Protein AF-A0A7Y3PU84-F1 (afdb_monomer)

Mean predicted aligned error: 14.32 Å

Foldseek 3Di:
DVVVVVVVVVVVVVVVVCVVDPVVVVVVVVVVVCVCPVVVVVVCVVVPPVVVVVVVVVVVVVVPPDDDPPDPDPDPLVPLLVLLLPPALVLLLVLLVQLLNLLLLLLVLLLLLLVLLVVVVVVCVVPDPPDQDDPVSVVSQQVSVLLVCQSVVPPPPDQPRDDSLSSLVSSLVSLVSNLVSCVVNVHDNPLSVVLNVQSVVCSVVVPSVSSVVCSVVSVVVSVVSLVVSCVSSVHPDSRSVSVSVSVCSSLEQQQHECQVPDLPPQSNQFRKYAPPRYHHHPPDDVVVQQVQWDQPDPVRRITTGHGDPPPPPPPPPDDDD

pLDDT: mean 76.48, std 14.49, range [32.03, 97.44]

Structure (mmCIF, N/CA/C/O backbone):
data_AF-A0A7Y3PU84-F1
#
_entry.id   AF-A0A7Y3PU84-F1
#
loop_
_atom_site.group_PDB
_atom_site.id
_atom_site.type_symbol
_atom_site.label_atom_id
_atom_site.label_alt_id
_atom_site.label_comp_id
_atom_site.label_asym_id
_atom_site.label_entity_id
_atom_site.label_seq_id
_atom_site.pdbx_PDB_ins_code
_atom_site.Cartn_x
_atom_site.Cartn_y
_atom_site.Cartn_z
_atom_site.occupancy
_atom_site.B_iso_or_equiv
_atom_site.auth_seq_id
_atom_site.auth_comp_id
_atom_site.auth_asym_id
_atom_site.auth_atom_id
_atom_site.pdbx_PDB_model_num
ATOM 1 N N . MET A 1 1 ? 58.997 18.889 -45.472 1.00 66.44 1 MET A N 1
ATOM 2 C CA . MET A 1 1 ? 58.074 19.926 -44.960 1.00 66.44 1 MET A CA 1
ATOM 3 C C . MET A 1 1 ? 56.693 19.383 -44.593 1.00 66.44 1 MET A C 1
ATOM 5 O O . MET A 1 1 ? 56.354 19.486 -43.426 1.00 66.44 1 MET A O 1
ATOM 9 N N . ALA A 1 2 ? 55.904 18.783 -45.499 1.00 71.50 2 ALA A N 1
ATOM 10 C CA . ALA A 1 2 ? 54.589 18.226 -45.123 1.00 71.50 2 ALA A CA 1
ATOM 11 C C . ALA A 1 2 ? 54.688 17.044 -44.131 1.00 71.50 2 ALA A C 1
ATOM 13 O O . ALA A 1 2 ? 53.950 17.010 -43.150 1.00 71.50 2 ALA A O 1
ATOM 14 N N . ASP A 1 3 ? 55.657 16.143 -44.326 1.00 77.06 3 ASP A N 1
ATOM 15 C CA . ASP A 1 3 ? 55.861 14.986 -43.438 1.00 77.06 3 ASP A CA 1
ATOM 16 C C . ASP A 1 3 ? 56.352 15.370 -42.036 1.00 77.06 3 ASP A C 1
ATOM 18 O O . ASP A 1 3 ? 55.940 14.775 -41.045 1.00 77.06 3 ASP A O 1
ATOM 22 N N . GLU A 1 4 ? 57.189 16.403 -41.922 1.00 80.62 4 GLU A N 1
ATOM 23 C CA . GLU A 1 4 ? 57.674 16.893 -40.623 1.00 80.62 4 GLU A CA 1
ATOM 24 C C . GLU A 1 4 ? 56.551 17.543 -39.814 1.00 80.62 4 GLU A C 1
ATOM 26 O O . GLU A 1 4 ? 56.484 17.377 -38.597 1.00 80.62 4 GLU A O 1
ATOM 31 N N . TRP A 1 5 ? 55.638 18.244 -40.492 1.00 88.69 5 TRP A N 1
ATOM 32 C CA . TRP A 1 5 ? 54.461 18.814 -39.851 1.00 88.69 5 TRP A CA 1
ATOM 33 C C . TRP A 1 5 ? 53.511 17.711 -39.363 1.00 88.69 5 TRP A C 1
ATOM 35 O O . TRP A 1 5 ? 53.161 17.693 -38.187 1.00 88.69 5 TRP A O 1
ATOM 45 N N . LEU A 1 6 ? 53.190 16.729 -40.213 1.00 81.06 6 LEU A N 1
ATOM 46 C CA . LEU A 1 6 ? 52.340 15.585 -39.854 1.00 81.06 6 LEU A CA 1
ATOM 47 C C . LEU A 1 6 ? 52.909 14.773 -38.687 1.00 81.06 6 LEU A C 1
ATOM 49 O O . LEU A 1 6 ? 52.175 14.395 -37.775 1.00 81.06 6 LEU A O 1
ATOM 53 N N . SER A 1 7 ? 54.221 14.542 -38.683 1.00 85.62 7 SER A N 1
ATOM 54 C CA . SER A 1 7 ? 54.874 13.791 -37.613 1.00 85.62 7 SER A CA 1
ATOM 55 C C . SER A 1 7 ? 54.867 14.549 -36.280 1.00 85.62 7 SER A C 1
ATOM 57 O O . SER A 1 7 ? 54.780 13.924 -35.222 1.00 85.62 7 SER A O 1
ATOM 59 N N . ARG A 1 8 ? 54.915 15.887 -36.315 1.00 87.06 8 ARG A N 1
ATOM 60 C CA . ARG A 1 8 ? 54.834 16.742 -35.124 1.00 87.06 8 ARG A CA 1
ATOM 61 C C . ARG A 1 8 ? 53.415 16.805 -34.556 1.00 87.06 8 ARG A C 1
ATOM 63 O O . ARG A 1 8 ? 53.244 16.560 -33.366 1.00 87.06 8 ARG A O 1
ATOM 70 N N . GLU A 1 9 ? 52.408 17.037 -35.397 1.00 84.94 9 GLU A N 1
ATOM 71 C CA . GLU A 1 9 ? 50.996 17.061 -34.976 1.00 84.94 9 GLU A CA 1
ATOM 72 C C . GLU A 1 9 ? 50.548 15.694 -34.429 1.00 84.94 9 GLU A C 1
ATOM 74 O O . GLU A 1 9 ? 49.845 15.610 -33.423 1.00 84.94 9 GLU A O 1
ATOM 79 N N . HIS A 1 10 ? 51.022 14.595 -35.029 1.00 84.19 10 HIS A N 1
ATOM 80 C CA . HIS A 1 10 ? 50.770 13.247 -34.516 1.00 84.19 10 HIS A CA 1
ATOM 81 C C . HIS A 1 10 ? 51.430 13.014 -33.144 1.00 84.19 10 HIS A C 1
ATOM 83 O O . HIS A 1 10 ? 50.860 12.337 -32.286 1.00 84.19 10 HIS A O 1
ATOM 89 N N . GLY A 1 11 ? 52.615 13.587 -32.914 1.00 87.06 11 GLY A N 1
ATOM 90 C CA . GLY A 1 11 ? 53.296 13.548 -31.619 1.00 87.06 11 GLY A CA 1
ATOM 91 C C . GLY A 1 11 ? 52.534 14.308 -30.531 1.00 87.06 11 GLY A C 1
ATOM 92 O O . GLY A 1 11 ? 52.309 13.766 -29.449 1.00 87.06 11 GLY A O 1
ATOM 93 N N . GLU A 1 12 ? 52.082 15.527 -30.833 1.00 83.56 12 GLU A N 1
ATOM 94 C CA . GLU A 1 12 ? 51.297 16.353 -29.906 1.00 83.56 12 GLU A CA 1
ATOM 95 C C . GLU A 1 12 ? 49.934 15.724 -29.592 1.00 83.56 12 GLU A C 1
ATOM 97 O O . GLU A 1 12 ? 49.535 15.671 -28.428 1.00 83.56 12 GLU A O 1
ATOM 102 N N . PHE A 1 13 ? 49.266 15.142 -30.594 1.00 82.88 13 PHE A N 1
ATOM 103 C CA . PHE A 1 13 ? 48.023 14.399 -30.393 1.00 82.88 13 PHE A CA 1
ATOM 104 C C . PHE A 1 13 ? 48.217 13.193 -29.466 1.00 82.88 13 PHE A C 1
ATOM 106 O O . PHE A 1 13 ? 47.436 13.007 -28.536 1.00 82.88 13 PHE A O 1
ATOM 113 N N . ARG A 1 14 ? 49.276 12.393 -29.659 1.00 82.56 14 ARG A N 1
ATOM 114 C CA . ARG A 1 14 ? 49.561 11.233 -28.795 1.00 82.56 14 ARG A CA 1
ATOM 115 C C . ARG A 1 14 ? 49.910 11.637 -27.366 1.00 82.56 14 ARG A C 1
ATOM 117 O O . ARG A 1 14 ? 49.472 10.966 -26.435 1.00 82.56 14 ARG A O 1
ATOM 124 N N . LEU A 1 15 ? 50.658 12.724 -27.187 1.00 76.62 15 LEU A N 1
ATOM 125 C CA . LEU A 1 15 ? 50.964 13.284 -25.867 1.00 76.62 15 LEU A CA 1
ATOM 126 C C . LEU A 1 15 ? 49.711 13.831 -25.173 1.00 76.62 15 LEU A C 1
ATOM 128 O O . LEU A 1 15 ? 49.546 13.633 -23.971 1.00 76.62 15 LEU A O 1
ATOM 132 N N . GLY A 1 16 ? 48.806 14.463 -25.924 1.00 75.88 16 GLY A N 1
ATOM 133 C CA . GLY A 1 16 ? 47.496 14.876 -25.427 1.00 75.88 16 GLY A CA 1
ATOM 134 C C . GLY A 1 16 ? 46.647 13.677 -25.006 1.00 75.88 16 GLY A C 1
ATOM 135 O O . GLY A 1 16 ? 46.136 13.649 -23.890 1.00 75.88 16 GLY A O 1
ATOM 136 N N . LEU A 1 17 ? 46.563 12.647 -25.854 1.00 73.62 17 LEU A N 1
ATOM 137 C CA . LEU A 1 17 ? 45.779 11.442 -25.580 1.00 73.62 17 LEU A CA 1
ATOM 138 C C . LEU A 1 17 ? 46.281 10.701 -24.334 1.00 73.62 17 LEU A C 1
ATOM 140 O O . LEU A 1 17 ? 45.475 10.308 -23.500 1.00 73.62 17 LEU A O 1
ATOM 144 N N . ALA A 1 18 ? 47.601 10.572 -24.169 1.00 70.81 18 ALA A N 1
ATOM 145 C CA . ALA A 1 18 ? 48.217 9.928 -23.007 1.00 70.81 18 ALA A CA 1
ATOM 146 C C . ALA A 1 18 ? 48.014 10.704 -21.692 1.00 70.81 18 ALA A C 1
ATOM 148 O O . ALA A 1 18 ? 48.171 10.142 -20.615 1.00 70.81 18 ALA A O 1
ATOM 149 N N . ARG A 1 19 ? 47.673 11.997 -21.766 1.00 68.19 19 ARG A N 1
ATOM 150 C CA . ARG A 1 19 ? 47.371 12.823 -20.590 1.00 68.19 19 ARG A CA 1
ATOM 151 C C . ARG A 1 19 ? 45.909 12.709 -20.143 1.00 68.19 19 ARG A C 1
ATOM 153 O O . ARG A 1 19 ? 45.613 13.012 -18.992 1.00 68.19 19 ARG A O 1
ATOM 160 N N . PHE A 1 20 ? 45.010 12.309 -21.044 1.00 63.78 20 PHE A N 1
ATOM 161 C CA . PHE A 1 20 ? 43.575 12.150 -20.768 1.00 63.78 20 PHE A CA 1
ATOM 162 C C . PHE A 1 20 ? 43.152 10.694 -20.582 1.00 63.78 20 PHE A C 1
ATOM 164 O O . PHE A 1 20 ? 42.206 10.421 -19.849 1.00 63.78 20 PHE A O 1
ATOM 171 N N . LEU A 1 21 ? 43.844 9.764 -21.233 1.00 64.12 21 LEU A N 1
ATOM 172 C CA . LEU A 1 21 ? 43.694 8.339 -21.006 1.00 64.12 21 LEU A CA 1
ATOM 173 C C . LEU A 1 21 ? 44.779 7.940 -20.017 1.00 64.12 21 LEU A C 1
ATOM 175 O O . LEU A 1 21 ? 45.929 7.779 -20.409 1.00 64.12 21 LEU A O 1
ATOM 179 N N . ASP A 1 22 ? 44.407 7.823 -18.746 1.00 77.25 22 ASP A N 1
ATOM 180 C CA . ASP A 1 22 ? 45.199 7.109 -17.751 1.00 77.25 22 ASP A CA 1
ATOM 181 C C . ASP A 1 22 ? 44.808 5.623 -17.854 1.00 77.25 22 ASP A C 1
ATOM 183 O O . ASP A 1 22 ? 43.788 5.208 -17.289 1.00 77.25 22 ASP A O 1
ATOM 187 N N . PRO A 1 23 ? 45.533 4.817 -18.654 1.00 64.44 23 PRO A N 1
ATOM 188 C CA . PRO A 1 23 ? 45.191 3.416 -18.850 1.00 64.44 23 PRO A CA 1
ATOM 189 C C . PRO A 1 23 ? 45.319 2.623 -17.550 1.00 64.44 23 PRO A C 1
ATOM 191 O O . PRO A 1 23 ? 44.652 1.601 -17.423 1.00 64.44 23 PRO A O 1
ATOM 194 N N . ASP A 1 24 ? 46.119 3.088 -16.588 1.00 70.94 24 ASP A N 1
ATOM 195 C CA . ASP A 1 24 ? 46.290 2.432 -15.297 1.00 70.94 24 ASP A CA 1
ATOM 196 C C . ASP A 1 24 ? 45.103 2.730 -14.375 1.00 70.94 24 ASP A C 1
ATOM 198 O O . ASP A 1 24 ? 44.613 1.816 -13.711 1.00 70.94 24 ASP A O 1
ATOM 202 N N . ALA A 1 25 ? 44.560 3.953 -14.399 1.00 70.56 25 ALA A N 1
ATOM 203 C CA . ALA A 1 25 ? 43.287 4.266 -13.745 1.00 70.56 25 ALA A CA 1
ATOM 204 C C . ALA A 1 25 ? 42.117 3.497 -14.380 1.00 70.56 25 ALA A C 1
ATOM 206 O O . ALA A 1 25 ? 41.312 2.910 -13.658 1.00 70.56 25 ALA A O 1
ATOM 207 N N . GLY A 1 26 ? 42.064 3.416 -15.714 1.00 65.06 26 GLY A N 1
ATOM 208 C CA . GLY A 1 26 ? 41.047 2.634 -16.424 1.00 65.06 26 GLY A CA 1
ATOM 209 C C . GLY A 1 26 ? 41.155 1.129 -16.153 1.00 65.06 26 GLY A C 1
ATOM 210 O O . GLY A 1 26 ? 40.154 0.468 -15.893 1.00 65.06 26 GLY A O 1
ATOM 211 N N . LEU A 1 27 ? 42.368 0.567 -16.136 1.00 62.34 27 LEU A N 1
ATOM 212 C CA . LEU A 1 27 ? 42.598 -0.840 -15.785 1.00 62.34 27 LEU A CA 1
ATOM 213 C C . LEU A 1 27 ? 42.360 -1.118 -14.297 1.00 62.34 27 LEU A C 1
ATOM 215 O O . LEU A 1 27 ? 41.951 -2.224 -13.952 1.00 62.34 27 LEU A O 1
ATOM 219 N N . SER A 1 28 ? 42.599 -0.142 -13.422 1.00 65.88 28 SER A N 1
ATOM 220 C CA . SER A 1 28 ? 42.251 -0.192 -12.000 1.00 65.88 28 SER A CA 1
ATOM 221 C C . SER A 1 28 ? 40.734 -0.233 -11.803 1.00 65.88 28 SER A C 1
ATOM 223 O O . SER A 1 28 ? 40.242 -1.089 -11.074 1.00 65.88 28 SER A O 1
ATOM 225 N N . GLU A 1 29 ? 39.983 0.609 -12.513 1.00 63.41 29 GLU A N 1
ATOM 226 C CA . GLU A 1 29 ? 38.516 0.630 -12.488 1.00 63.41 29 GLU A CA 1
ATOM 227 C C . GLU A 1 29 ? 37.921 -0.667 -13.057 1.00 63.41 29 GLU A C 1
ATOM 229 O O . GLU A 1 29 ? 37.051 -1.281 -12.437 1.00 63.41 29 GLU A O 1
ATOM 234 N N . VAL A 1 30 ? 38.473 -1.167 -14.169 1.00 58.41 30 VAL A N 1
ATOM 235 C CA . VAL A 1 30 ? 38.089 -2.464 -14.745 1.00 58.41 30 VAL A CA 1
ATOM 236 C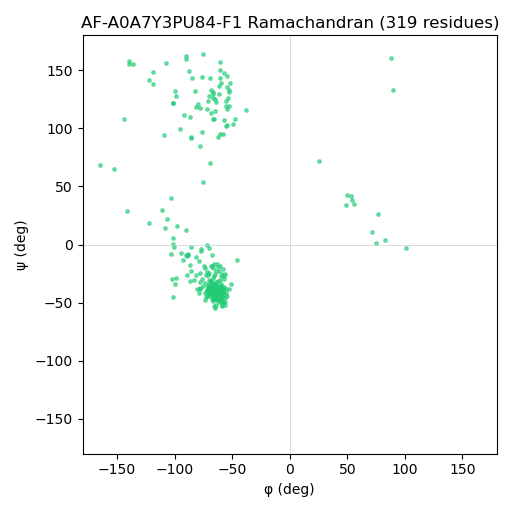 C . VAL A 1 30 ? 38.453 -3.620 -13.812 1.00 58.41 30 VAL A C 1
ATOM 238 O O . VAL A 1 30 ? 37.674 -4.558 -13.700 1.00 58.41 30 VAL A O 1
ATOM 241 N N . ARG A 1 31 ? 39.585 -3.579 -13.094 1.00 61.53 31 ARG A N 1
ATOM 242 C CA . ARG A 1 31 ? 39.933 -4.596 -12.081 1.00 61.53 31 ARG A CA 1
ATOM 243 C C . ARG A 1 31 ? 39.053 -4.509 -10.835 1.00 61.53 31 ARG A C 1
ATOM 245 O O . ARG A 1 31 ? 38.705 -5.550 -10.288 1.00 61.53 31 ARG A O 1
ATOM 252 N N . ALA A 1 32 ? 38.660 -3.308 -10.417 1.00 63.41 32 ALA A N 1
ATOM 253 C CA . ALA A 1 32 ? 37.712 -3.102 -9.326 1.00 63.41 32 ALA A CA 1
ATOM 254 C C . ALA A 1 32 ? 36.315 -3.636 -9.689 1.00 63.41 32 ALA A C 1
ATOM 256 O O . ALA A 1 32 ? 35.659 -4.242 -8.847 1.00 63.41 32 ALA A O 1
ATOM 257 N N . GLN A 1 33 ? 35.893 -3.505 -10.952 1.00 55.94 33 GLN A N 1
ATOM 258 C CA . GLN A 1 33 ? 34.672 -4.137 -11.467 1.00 55.94 33 GLN A CA 1
ATOM 259 C C . GLN A 1 33 ? 34.832 -5.649 -11.712 1.00 55.94 33 GLN A C 1
ATOM 261 O O . GLN A 1 33 ? 33.900 -6.410 -11.465 1.00 55.94 33 GLN A O 1
ATOM 266 N N . ALA A 1 34 ? 36.006 -6.114 -12.148 1.00 51.38 34 ALA A N 1
ATOM 267 C CA . ALA A 1 34 ? 36.283 -7.531 -12.403 1.00 51.38 34 ALA A CA 1
ATOM 268 C C . ALA A 1 34 ? 36.459 -8.363 -11.120 1.00 51.38 34 ALA A C 1
ATOM 270 O O . ALA A 1 34 ? 36.270 -9.577 -11.169 1.00 51.38 34 ALA A O 1
ATOM 271 N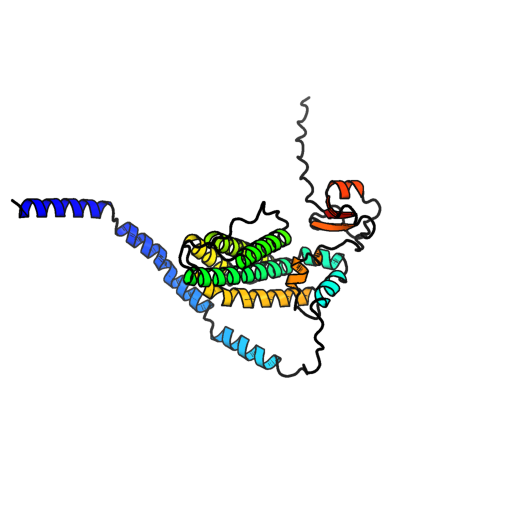 N . GLY A 1 35 ? 36.730 -7.734 -9.968 1.00 53.62 35 GLY A N 1
ATOM 272 C CA . GLY A 1 35 ? 36.600 -8.370 -8.649 1.00 53.62 35 GLY A CA 1
ATOM 273 C C . GLY A 1 35 ? 35.185 -8.899 -8.377 1.00 53.62 35 GLY A C 1
ATOM 274 O O . GLY A 1 35 ? 35.020 -9.841 -7.614 1.00 53.62 35 GLY A O 1
ATOM 275 N N . GLY A 1 36 ? 34.182 -8.373 -9.088 1.00 57.00 36 GLY A N 1
ATOM 276 C CA . GLY A 1 36 ? 32.818 -8.881 -9.072 1.00 57.00 36 GLY A CA 1
ATOM 277 C C . GLY A 1 36 ? 32.600 -10.153 -9.893 1.00 57.00 36 GLY A C 1
ATOM 278 O O . GLY A 1 36 ? 31.507 -10.692 -9.835 1.00 57.00 36 GLY A O 1
ATOM 279 N N . HIS A 1 37 ? 33.570 -10.675 -10.658 1.00 58.66 37 HIS A N 1
ATOM 280 C CA . HIS A 1 37 ? 33.328 -11.902 -11.431 1.00 58.66 37 HIS A CA 1
ATOM 281 C C . HIS A 1 37 ? 33.167 -13.128 -10.526 1.00 58.66 37 HIS A C 1
ATOM 283 O O . HIS A 1 37 ? 32.265 -13.925 -10.757 1.00 58.66 37 HIS A O 1
ATOM 289 N N . GLU A 1 38 ? 33.971 -13.265 -9.468 1.00 58.53 38 GLU A N 1
ATOM 290 C CA . GLU A 1 38 ? 33.788 -14.354 -8.499 1.00 58.53 38 GLU A CA 1
ATOM 291 C C . GLU A 1 38 ? 32.500 -14.195 -7.691 1.00 58.53 38 GLU A C 1
ATOM 293 O O . GLU A 1 38 ? 31.839 -15.190 -7.415 1.00 58.53 38 GLU A O 1
ATOM 298 N N . ASP A 1 39 ? 32.102 -12.965 -7.361 1.00 58.41 39 ASP A N 1
ATOM 299 C CA . ASP A 1 39 ? 30.849 -12.701 -6.651 1.00 58.41 39 ASP A CA 1
ATOM 300 C C . ASP A 1 39 ? 29.622 -12.884 -7.560 1.00 58.41 39 ASP A C 1
ATOM 302 O O . ASP A 1 39 ? 28.601 -13.394 -7.110 1.00 58.41 39 ASP A O 1
ATOM 306 N N . VAL A 1 40 ? 29.734 -12.582 -8.858 1.00 53.47 40 VAL A N 1
ATOM 307 C CA . VAL A 1 40 ? 28.719 -12.884 -9.880 1.00 53.47 40 VAL A CA 1
ATOM 308 C C . VAL A 1 40 ? 28.651 -14.384 -10.153 1.00 53.47 40 VAL A C 1
ATOM 310 O O . VAL A 1 40 ? 27.555 -14.907 -10.289 1.00 53.47 40 VAL A O 1
ATOM 313 N N . VAL A 1 41 ? 29.775 -15.106 -10.195 1.00 65.62 41 VAL A N 1
ATOM 314 C CA . VAL A 1 41 ? 29.795 -16.574 -10.343 1.00 65.62 41 VAL A CA 1
ATOM 315 C C . VAL A 1 41 ? 29.254 -17.258 -9.085 1.00 65.62 41 VAL A C 1
ATOM 317 O O . VAL A 1 41 ? 28.512 -18.229 -9.195 1.00 65.62 41 VAL A O 1
ATOM 320 N N . ARG A 1 42 ? 29.550 -16.734 -7.890 1.00 58.19 42 ARG A N 1
ATOM 321 C CA . ARG A 1 42 ? 28.994 -17.222 -6.620 1.00 58.19 42 ARG A CA 1
ATOM 322 C C . ARG A 1 42 ? 27.500 -16.912 -6.505 1.00 58.19 42 ARG A C 1
ATOM 324 O O . ARG A 1 42 ? 26.739 -17.788 -6.117 1.00 58.19 42 ARG A O 1
ATOM 331 N N . GLY A 1 43 ? 27.080 -15.711 -6.899 1.00 55.25 43 GLY A N 1
ATOM 332 C CA . GLY A 1 43 ? 25.674 -15.317 -6.988 1.00 55.25 43 GLY A CA 1
ATOM 333 C C . GLY A 1 43 ? 24.911 -16.137 -8.027 1.00 55.25 43 GLY A C 1
ATOM 334 O O . GLY A 1 43 ? 23.827 -16.622 -7.739 1.00 55.25 43 GLY A O 1
ATOM 335 N N . LEU A 1 44 ? 25.506 -16.403 -9.193 1.00 54.38 44 LEU A N 1
ATOM 336 C CA . LEU A 1 44 ? 24.945 -17.314 -10.194 1.00 54.38 44 LEU A CA 1
ATOM 337 C C . LEU A 1 44 ? 24.879 -18.750 -9.682 1.00 54.38 44 LEU A C 1
ATOM 339 O O . LEU A 1 44 ? 23.916 -19.427 -9.993 1.00 54.38 44 LEU A O 1
ATOM 343 N N . GLY A 1 45 ? 25.843 -19.213 -8.885 1.00 54.34 45 GLY A N 1
ATOM 344 C CA . GLY A 1 45 ? 25.778 -20.525 -8.235 1.00 54.34 45 GLY A CA 1
ATOM 345 C C . GLY A 1 45 ? 24.665 -20.639 -7.187 1.00 54.34 45 GLY A C 1
ATOM 346 O O . GLY A 1 45 ? 24.139 -21.727 -6.995 1.00 54.34 45 GLY A O 1
ATOM 347 N N . LEU A 1 46 ? 24.282 -19.527 -6.548 1.00 52.22 46 LEU A N 1
ATOM 348 C CA . LEU A 1 46 ? 23.138 -19.455 -5.628 1.00 52.22 46 LEU A CA 1
ATOM 349 C C . LEU A 1 46 ? 21.797 -19.332 -6.373 1.00 52.22 46 LEU A C 1
ATOM 351 O O . LEU A 1 46 ? 20.818 -19.952 -5.976 1.00 52.22 46 LEU A O 1
ATOM 355 N N . VAL A 1 47 ? 21.755 -18.568 -7.470 1.00 50.56 47 VAL A N 1
ATOM 356 C CA . VAL A 1 47 ? 20.558 -18.370 -8.316 1.00 50.56 47 VAL A CA 1
ATOM 357 C C . VAL A 1 47 ? 20.282 -19.585 -9.212 1.00 50.56 47 VAL A C 1
ATOM 359 O O . VAL A 1 47 ? 19.136 -19.878 -9.538 1.00 50.56 47 VAL A O 1
ATOM 362 N N . LEU A 1 48 ? 21.330 -20.311 -9.601 1.00 49.09 48 LEU A N 1
ATOM 363 C CA . LEU A 1 48 ? 21.278 -21.563 -10.352 1.00 49.09 48 LEU A CA 1
ATOM 364 C C . LEU A 1 48 ? 21.527 -22.758 -9.428 1.00 49.09 48 LEU A C 1
ATOM 366 O O . LEU A 1 48 ? 22.177 -23.723 -9.838 1.00 49.09 48 LEU A O 1
ATOM 370 N N . ASP A 1 49 ? 20.982 -22.739 -8.209 1.00 66.81 49 ASP A N 1
ATOM 371 C CA . ASP A 1 49 ? 20.701 -23.987 -7.495 1.00 66.81 49 ASP A CA 1
ATOM 372 C C . ASP A 1 49 ? 19.556 -24.710 -8.221 1.00 66.81 49 ASP A C 1
ATOM 374 O O . ASP A 1 49 ? 18.404 -24.763 -7.789 1.00 66.81 49 ASP A O 1
ATOM 378 N N . VAL A 1 50 ? 19.879 -25.205 -9.417 1.00 56.50 50 VAL A N 1
ATOM 379 C CA . VAL A 1 50 ? 18.962 -25.932 -10.286 1.00 56.50 50 VAL A CA 1
ATOM 380 C C . VAL A 1 50 ? 18.490 -27.187 -9.562 1.00 56.50 50 VAL A C 1
ATOM 382 O O . VAL A 1 50 ? 17.351 -27.578 -9.753 1.00 56.50 50 VAL A O 1
ATOM 385 N N . GLU A 1 51 ? 19.302 -27.786 -8.688 1.00 55.78 51 GLU A N 1
ATOM 386 C CA . GLU A 1 51 ? 18.912 -28.968 -7.916 1.00 55.78 51 GLU A CA 1
ATOM 387 C C . GLU A 1 51 ? 17.884 -28.625 -6.825 1.00 55.78 51 GLU A C 1
ATOM 389 O O . GLU A 1 51 ? 16.864 -29.309 -6.728 1.00 55.78 51 GLU A O 1
ATOM 394 N N . GLY A 1 52 ? 18.074 -27.536 -6.072 1.00 68.69 52 GLY A N 1
ATOM 395 C CA . GLY A 1 52 ? 17.109 -27.045 -5.081 1.00 68.69 52 GLY A CA 1
ATOM 396 C C . GLY A 1 52 ? 15.813 -26.521 -5.707 1.00 68.69 52 GLY A C 1
ATOM 397 O O . GLY A 1 52 ? 14.714 -26.841 -5.243 1.00 68.69 52 GLY A O 1
ATOM 398 N N . GLY A 1 53 ? 15.922 -25.779 -6.813 1.00 59.12 53 GLY A N 1
ATOM 399 C CA . GLY A 1 53 ? 14.779 -25.301 -7.589 1.00 59.12 53 GLY A CA 1
ATOM 400 C C . GLY A 1 53 ? 13.961 -26.449 -8.183 1.00 59.12 53 GLY A C 1
ATOM 401 O O . GLY A 1 53 ? 12.741 -26.480 -8.013 1.00 59.12 53 GLY A O 1
ATOM 402 N N . LEU A 1 54 ? 14.618 -27.436 -8.803 1.00 55.19 54 LEU A N 1
ATOM 403 C CA . LEU A 1 54 ? 13.954 -28.609 -9.378 1.00 55.19 54 LEU A CA 1
ATOM 404 C C . LEU A 1 54 ? 13.344 -29.508 -8.292 1.00 55.19 54 LEU A C 1
ATOM 406 O O . LEU A 1 54 ? 12.232 -29.992 -8.476 1.00 55.19 54 LEU A O 1
ATOM 410 N N . ALA A 1 55 ? 14.003 -29.676 -7.139 1.00 66.44 55 ALA A N 1
ATOM 411 C CA . ALA A 1 55 ? 13.436 -30.398 -5.998 1.00 66.44 55 ALA A CA 1
ATOM 412 C C . ALA A 1 55 ? 12.166 -29.718 -5.453 1.00 66.44 55 ALA A C 1
ATOM 414 O O . ALA A 1 55 ? 11.211 -30.405 -5.097 1.00 66.44 55 ALA A O 1
ATOM 415 N N . SER A 1 56 ? 12.117 -28.379 -5.434 1.00 62.19 56 SER A N 1
ATOM 416 C CA . SER A 1 56 ? 10.916 -27.641 -5.009 1.00 62.19 56 SER A CA 1
ATOM 417 C C . SER A 1 56 ? 9.740 -27.798 -5.979 1.00 62.19 56 SER A C 1
ATOM 419 O O . SER A 1 56 ? 8.600 -27.916 -5.537 1.00 62.19 56 SER A O 1
ATOM 421 N N . ILE A 1 57 ? 10.015 -27.849 -7.287 1.00 56.56 57 ILE A N 1
ATOM 422 C CA . ILE A 1 57 ? 8.993 -28.015 -8.328 1.00 56.56 57 ILE A CA 1
ATOM 423 C C . ILE A 1 57 ? 8.458 -29.451 -8.310 1.00 56.56 57 ILE A C 1
ATOM 425 O O . ILE A 1 57 ? 7.248 -29.649 -8.305 1.00 56.56 57 ILE A O 1
ATOM 429 N N . LEU A 1 58 ? 9.346 -30.444 -8.211 1.00 60.44 58 LEU A N 1
ATOM 430 C CA . LEU A 1 58 ? 8.966 -31.858 -8.163 1.00 60.44 58 LEU A CA 1
ATOM 431 C C . LEU A 1 58 ? 8.176 -32.213 -6.891 1.00 60.44 58 LEU A C 1
ATOM 433 O O . LEU A 1 58 ? 7.263 -33.027 -6.956 1.00 60.44 58 LEU A O 1
ATOM 437 N N . HIS A 1 59 ? 8.461 -31.581 -5.746 1.00 56.91 59 HIS A N 1
ATOM 438 C CA . HIS A 1 59 ? 7.657 -31.772 -4.531 1.00 56.91 59 HIS A CA 1
ATOM 439 C C . HIS A 1 59 ? 6.331 -31.000 -4.525 1.00 56.91 59 HIS A C 1
ATOM 441 O O . HIS A 1 59 ? 5.400 -31.417 -3.840 1.00 56.91 59 HIS A O 1
ATOM 447 N N . ALA A 1 60 ? 6.211 -29.908 -5.283 1.00 53.94 60 ALA A N 1
ATOM 448 C CA . ALA A 1 60 ? 4.948 -29.183 -5.409 1.00 53.94 60 ALA A CA 1
ATOM 449 C C . ALA A 1 60 ? 3.902 -29.956 -6.235 1.00 53.94 60 ALA A C 1
ATOM 451 O O . ALA A 1 60 ? 2.706 -29.772 -6.016 1.00 53.94 60 ALA A O 1
ATOM 452 N N . GLU A 1 61 ? 4.333 -30.830 -7.149 1.00 52.44 61 GLU A N 1
ATOM 453 C CA . GLU A 1 61 ? 3.431 -31.666 -7.952 1.00 52.44 61 GLU A CA 1
ATOM 454 C C . GLU A 1 61 ? 2.890 -32.877 -7.169 1.00 52.44 61 GLU A C 1
ATOM 456 O O . GLU A 1 61 ? 1.728 -33.238 -7.348 1.00 52.44 61 GLU A O 1
ATOM 461 N N . ASP A 1 62 ? 3.661 -33.436 -6.228 1.00 51.06 62 ASP A N 1
ATOM 462 C CA . ASP A 1 62 ? 3.223 -34.574 -5.396 1.00 51.06 62 ASP A CA 1
ATOM 463 C C . ASP A 1 62 ? 2.160 -34.197 -4.339 1.00 51.06 62 ASP A C 1
ATOM 465 O O . ASP A 1 62 ? 1.380 -35.052 -3.916 1.00 51.06 62 ASP A O 1
ATOM 469 N N . GLU A 1 63 ? 2.070 -32.928 -3.920 1.00 52.47 63 GLU A N 1
ATOM 470 C CA . GLU A 1 63 ? 1.009 -32.466 -3.003 1.00 52.47 63 GLU A CA 1
ATOM 471 C C . GLU A 1 63 ? -0.257 -31.958 -3.722 1.00 52.47 63 GLU A C 1
ATOM 473 O O . GLU A 1 63 ? -1.284 -31.734 -3.077 1.00 52.47 63 GLU A O 1
ATOM 478 N N . ALA A 1 64 ? -0.225 -31.796 -5.048 1.00 52.06 64 ALA A N 1
ATOM 479 C CA . ALA A 1 64 ? -1.326 -31.194 -5.802 1.00 52.06 64 ALA A CA 1
ATOM 480 C C . ALA A 1 64 ? -2.407 -32.190 -6.276 1.00 52.06 64 ALA A C 1
ATOM 482 O O . ALA A 1 64 ? -3.463 -31.742 -6.725 1.00 52.06 64 ALA A O 1
ATOM 483 N N . ASP A 1 65 ? -2.202 -33.510 -6.153 1.00 50.91 65 ASP A N 1
ATOM 484 C CA . ASP A 1 65 ? -3.044 -34.510 -6.844 1.00 50.91 65 ASP A CA 1
ATOM 485 C C . ASP A 1 65 ? -3.972 -35.364 -5.952 1.00 50.91 65 ASP A C 1
ATOM 487 O O . ASP A 1 65 ? -4.308 -36.500 -6.278 1.00 50.91 65 ASP A O 1
ATOM 491 N N . SER A 1 66 ? -4.448 -34.862 -4.805 1.00 51.44 66 SER A N 1
ATOM 492 C CA . SER A 1 66 ? -5.492 -35.596 -4.057 1.00 51.44 66 SER A CA 1
ATOM 493 C C . SER A 1 66 ? -6.406 -34.719 -3.204 1.00 51.44 66 SER A C 1
ATOM 495 O O . SER A 1 66 ? -6.465 -34.826 -1.981 1.00 51.44 66 SER A O 1
ATOM 497 N N . GLY A 1 67 ? -7.191 -33.862 -3.854 1.00 48.12 67 GLY A N 1
ATOM 498 C CA . GLY A 1 67 ? -8.220 -33.104 -3.147 1.00 48.12 67 GLY A CA 1
ATOM 499 C C . GLY A 1 67 ? -9.256 -32.460 -4.050 1.00 48.12 67 GLY A C 1
ATOM 500 O O . GLY A 1 67 ? -9.271 -31.244 -4.149 1.00 48.12 67 GLY A O 1
ATOM 501 N N . ASP A 1 68 ? -10.093 -33.281 -4.691 1.00 49.12 68 ASP A N 1
ATOM 502 C CA . ASP A 1 68 ? -11.497 -32.999 -5.045 1.00 49.12 68 ASP A CA 1
ATOM 503 C C . ASP A 1 68 ? -11.857 -31.498 -5.208 1.00 49.12 68 ASP A C 1
ATOM 505 O O . ASP A 1 68 ? -12.509 -30.884 -4.363 1.00 49.12 68 ASP A O 1
ATOM 509 N N . LEU A 1 69 ? -11.373 -30.874 -6.290 1.00 52.50 69 LEU A N 1
ATOM 510 C CA . LEU A 1 69 ? -11.597 -29.451 -6.606 1.00 52.50 69 LEU A CA 1
ATOM 511 C C . LEU A 1 69 ? -12.851 -29.207 -7.463 1.00 52.50 69 LEU A C 1
ATOM 513 O O . LEU A 1 69 ? -13.031 -28.110 -7.989 1.00 52.50 69 LEU A O 1
ATOM 517 N N . ALA A 1 70 ? -13.722 -30.204 -7.624 1.00 46.72 70 ALA A N 1
ATOM 518 C CA . ALA A 1 70 ? -14.821 -30.129 -8.583 1.00 46.72 70 ALA A CA 1
ATOM 519 C C . ALA A 1 70 ? -16.019 -29.260 -8.144 1.00 46.72 70 ALA A C 1
ATOM 521 O O . ALA A 1 70 ? -16.908 -29.058 -8.961 1.00 46.72 70 ALA A O 1
ATOM 522 N N . ASP A 1 71 ? -16.039 -28.704 -6.925 1.00 45.84 71 ASP A N 1
ATOM 523 C CA . ASP A 1 71 ? -17.207 -27.959 -6.409 1.00 45.84 71 ASP A CA 1
ATOM 524 C C . ASP A 1 71 ? -16.855 -26.701 -5.581 1.00 45.84 71 ASP A C 1
ATOM 526 O O . ASP A 1 71 ? -17.608 -26.274 -4.704 1.00 45.84 71 ASP A O 1
ATOM 530 N N . ARG A 1 72 ? -15.710 -26.048 -5.844 1.00 50.84 72 ARG A N 1
ATOM 531 C CA . ARG A 1 72 ? -15.458 -24.697 -5.299 1.00 50.84 72 ARG A CA 1
ATOM 532 C C . ARG A 1 72 ? -16.218 -23.658 -6.116 1.00 50.84 72 ARG A C 1
ATOM 534 O O . ARG A 1 72 ? -15.693 -23.058 -7.050 1.00 50.84 72 ARG A O 1
ATOM 541 N N . GLU A 1 73 ? -17.478 -23.495 -5.734 1.00 50.06 73 GLU A N 1
ATOM 542 C CA . GLU A 1 73 ? -18.357 -22.381 -6.071 1.00 50.06 73 GLU A CA 1
ATOM 543 C C . GLU A 1 73 ? -17.547 -21.069 -6.065 1.00 50.06 73 GLU A C 1
ATOM 545 O O . GLU A 1 73 ? -16.964 -20.692 -5.048 1.00 50.06 73 GLU A O 1
ATOM 550 N N . TRP A 1 74 ? -17.425 -20.421 -7.230 1.00 51.47 74 TRP A N 1
ATOM 551 C CA . TRP A 1 74 ? -16.728 -19.143 -7.394 1.00 51.47 74 TRP A CA 1
ATOM 552 C C . TRP A 1 74 ? -17.368 -18.090 -6.485 1.00 51.47 74 TRP A C 1
ATOM 554 O O . TRP A 1 74 ? -18.357 -17.454 -6.852 1.00 51.47 74 TRP 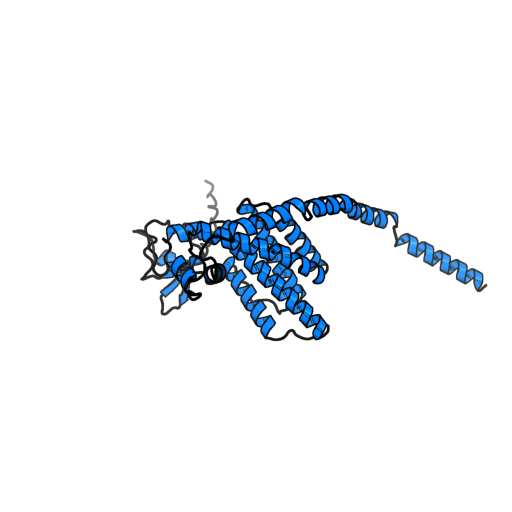A O 1
ATOM 564 N N . MET A 1 75 ? -16.809 -17.903 -5.290 1.00 49.00 75 MET A N 1
ATOM 565 C CA . MET A 1 75 ? -17.193 -16.793 -4.435 1.00 49.00 75 MET A CA 1
ATOM 566 C C . MET A 1 75 ? -16.667 -15.500 -5.066 1.00 49.00 75 MET A C 1
ATOM 568 O O . MET A 1 75 ? -15.491 -15.430 -5.431 1.00 49.00 75 MET A O 1
ATOM 572 N N . PRO A 1 76 ? -17.523 -14.484 -5.256 1.00 56.66 76 PRO A N 1
ATOM 573 C CA . PRO A 1 76 ? -17.089 -13.220 -5.820 1.00 56.66 76 PRO A CA 1
ATOM 574 C C . PRO A 1 76 ? -16.024 -12.578 -4.922 1.00 56.66 76 PRO A C 1
ATOM 576 O O . PRO A 1 76 ? -16.058 -12.713 -3.701 1.00 56.66 76 PRO A O 1
ATOM 579 N N . GLU A 1 77 ? -15.132 -11.807 -5.543 1.00 56.00 77 GLU A N 1
ATOM 580 C CA . GLU A 1 77 ? -14.029 -11.005 -4.971 1.00 56.00 77 GLU A CA 1
ATOM 581 C C . GLU A 1 77 ? -14.415 -10.159 -3.727 1.00 56.00 77 GLU A C 1
ATOM 583 O O . GLU A 1 77 ? -13.561 -9.681 -2.983 1.00 56.00 77 GLU A O 1
ATOM 588 N N . ALA A 1 78 ? -15.717 -10.017 -3.460 1.00 59.47 78 ALA A N 1
ATOM 589 C CA . ALA A 1 78 ? -16.299 -9.396 -2.278 1.00 59.47 78 ALA A CA 1
ATOM 590 C C . ALA A 1 78 ? -16.038 -10.134 -0.941 1.00 59.47 78 ALA A C 1
ATOM 592 O O . ALA A 1 78 ? -16.180 -9.504 0.106 1.00 59.47 78 ALA A O 1
ATOM 593 N N . ASP A 1 79 ? -15.625 -11.406 -0.931 1.00 83.12 79 ASP A N 1
ATOM 594 C CA . ASP A 1 79 ? -15.542 -12.185 0.320 1.00 83.12 79 ASP A CA 1
ATOM 595 C C . ASP A 1 79 ? -14.304 -11.854 1.183 1.00 83.12 79 ASP A C 1
ATOM 597 O O . ASP A 1 79 ? -14.401 -11.722 2.401 1.00 83.12 79 ASP A O 1
ATOM 601 N N . VAL A 1 80 ? -13.126 -11.598 0.594 1.00 89.56 80 VAL A N 1
ATOM 602 C CA . VAL A 1 80 ? -11.911 -11.346 1.405 1.00 89.56 80 VAL A CA 1
ATOM 603 C C . VAL A 1 80 ? -11.960 -10.008 2.135 1.00 89.56 80 VAL A C 1
ATOM 605 O O . VAL A 1 80 ? -11.545 -9.918 3.292 1.00 89.56 80 VAL A O 1
ATOM 608 N N . ALA A 1 81 ? -12.491 -8.960 1.502 1.00 88.88 81 ALA A N 1
ATOM 609 C CA . ALA A 1 81 ? -12.658 -7.674 2.169 1.00 88.88 81 ALA A CA 1
ATOM 610 C C . ALA A 1 81 ? -13.656 -7.781 3.334 1.00 88.88 81 ALA A C 1
ATOM 612 O O . ALA A 1 81 ? -13.415 -7.242 4.414 1.00 88.88 81 ALA A O 1
ATOM 613 N N . GLU A 1 82 ? -14.766 -8.496 3.153 1.00 88.88 82 GLU A N 1
ATOM 614 C CA . GLU A 1 82 ? -15.723 -8.744 4.232 1.00 88.88 82 GLU A CA 1
ATOM 615 C C . GLU A 1 82 ? -15.109 -9.589 5.355 1.00 88.88 82 GLU A C 1
ATOM 617 O O . GLU A 1 82 ? -15.172 -9.189 6.521 1.00 88.88 82 GLU A O 1
ATOM 622 N N . ALA A 1 83 ? -14.408 -10.674 5.014 1.00 90.75 83 ALA A N 1
ATOM 623 C CA . ALA A 1 83 ? -13.692 -11.519 5.963 1.00 90.75 83 ALA A CA 1
ATOM 624 C C . ALA A 1 83 ? -12.660 -10.724 6.777 1.00 90.75 83 ALA A C 1
ATOM 626 O O . ALA A 1 83 ? -12.593 -10.860 7.999 1.00 90.75 83 ALA A O 1
ATOM 627 N N . LEU A 1 84 ? -11.901 -9.832 6.130 1.00 91.00 84 LEU A N 1
ATOM 628 C CA . LEU A 1 84 ? -10.983 -8.924 6.811 1.00 91.00 84 LEU A CA 1
ATOM 629 C C . LEU A 1 84 ? -11.723 -7.988 7.771 1.00 91.00 84 LEU A C 1
ATOM 631 O O . LEU A 1 84 ? -11.280 -7.861 8.908 1.00 91.00 84 LEU A O 1
ATOM 635 N N . ARG A 1 85 ? -12.837 -7.350 7.371 1.00 89.94 85 ARG A N 1
ATOM 636 C CA . ARG A 1 85 ? -13.619 -6.472 8.273 1.00 89.94 85 ARG A CA 1
ATOM 637 C C . ARG A 1 85 ? -14.196 -7.236 9.463 1.00 89.94 85 ARG A C 1
ATOM 639 O O . ARG A 1 85 ? -14.243 -6.683 10.564 1.00 89.94 85 ARG A O 1
ATOM 646 N N . ALA A 1 86 ? -14.590 -8.490 9.246 1.00 91.31 86 ALA A N 1
ATOM 647 C CA . ALA A 1 86 ? -15.121 -9.379 10.272 1.00 91.31 86 ALA A CA 1
ATOM 648 C C . ALA A 1 86 ? -14.067 -9.804 11.311 1.00 91.31 86 ALA A C 1
ATOM 650 O O . ALA A 1 86 ? -14.430 -10.218 12.416 1.00 91.31 86 ALA A O 1
ATOM 651 N N . LEU A 1 87 ? -12.767 -9.663 11.013 1.00 92.06 87 LEU A N 1
ATOM 652 C CA . LEU A 1 87 ? -11.713 -9.924 11.991 1.00 92.06 87 LEU A CA 1
ATOM 653 C C . LEU A 1 87 ? -11.862 -9.011 13.224 1.00 92.06 87 LEU A C 1
ATOM 655 O O . LEU A 1 87 ? -12.073 -7.793 13.091 1.00 92.06 87 LEU A O 1
ATOM 659 N N . PRO A 1 88 ? -11.649 -9.549 14.443 1.00 93.31 88 PRO A N 1
ATOM 660 C CA . PRO A 1 88 ? -11.634 -8.752 15.660 1.00 93.31 88 PRO A CA 1
ATOM 661 C C . PRO A 1 88 ? -10.691 -7.553 15.539 1.00 93.31 88 PRO A C 1
ATOM 663 O O . PRO A 1 88 ? -9.564 -7.677 15.055 1.00 93.31 88 PRO A O 1
ATOM 666 N N . ALA A 1 89 ? -11.108 -6.394 16.056 1.00 91.50 89 ALA A N 1
ATOM 667 C CA . ALA A 1 89 ? -10.347 -5.150 15.929 1.00 91.50 89 ALA A CA 1
ATOM 668 C C . ALA A 1 89 ? -8.888 -5.286 16.406 1.00 91.50 89 ALA A C 1
ATOM 670 O O . ALA A 1 89 ? -7.966 -4.780 15.771 1.00 91.50 89 ALA A O 1
ATOM 671 N N . ARG A 1 90 ? -8.650 -6.046 17.485 1.00 90.94 90 ARG A N 1
ATOM 672 C CA . ARG A 1 90 ? -7.297 -6.351 17.980 1.00 90.94 90 ARG A CA 1
ATOM 673 C C . ARG A 1 90 ? -6.450 -7.129 16.975 1.00 90.94 90 ARG A C 1
ATOM 675 O O . ARG A 1 90 ? -5.272 -6.820 16.829 1.00 90.94 90 ARG A O 1
ATOM 682 N N . GLN A 1 91 ? -7.034 -8.110 16.290 1.00 91.88 91 GLN A N 1
ATOM 683 C CA . GLN A 1 91 ? -6.335 -8.901 15.279 1.00 91.88 91 GLN A CA 1
ATOM 684 C C . GLN A 1 91 ? -6.007 -8.043 14.058 1.00 91.88 91 GLN A C 1
ATOM 686 O O . GLN A 1 91 ? -4.879 -8.084 13.582 1.00 91.88 91 GLN A O 1
ATOM 691 N N . ARG A 1 92 ? -6.933 -7.178 13.624 1.00 92.56 92 ARG A N 1
ATOM 692 C CA . ARG A 1 92 ? -6.660 -6.202 12.560 1.00 92.56 92 ARG A CA 1
ATOM 693 C C . ARG A 1 92 ? -5.550 -5.225 12.934 1.00 92.56 92 ARG A C 1
ATOM 695 O O . ARG A 1 92 ? -4.643 -4.992 12.144 1.00 92.56 92 ARG A O 1
ATOM 702 N N . LEU A 1 93 ? -5.564 -4.694 14.158 1.00 89.94 93 LEU A N 1
ATOM 703 C CA . LEU A 1 93 ? -4.493 -3.824 14.656 1.00 89.94 93 LEU A CA 1
ATOM 704 C C . LEU A 1 93 ? -3.139 -4.538 14.746 1.00 89.94 93 LEU A C 1
ATOM 706 O O . LEU A 1 93 ? -2.118 -3.912 14.470 1.00 89.94 93 LEU A O 1
ATOM 710 N N . ALA A 1 94 ? -3.122 -5.818 15.123 1.00 89.25 94 ALA A N 1
ATOM 711 C CA . ALA A 1 94 ? -1.908 -6.629 15.125 1.00 89.25 94 ALA A CA 1
ATOM 712 C C . ALA A 1 94 ? -1.402 -6.868 13.695 1.00 89.25 94 ALA A C 1
ATOM 714 O O . ALA A 1 94 ? -0.230 -6.624 13.428 1.00 89.25 94 ALA A O 1
ATOM 715 N N . ALA A 1 95 ? -2.290 -7.236 12.768 1.00 88.44 95 ALA A N 1
ATOM 716 C CA . ALA A 1 95 ? -1.969 -7.440 11.357 1.00 88.44 95 ALA A CA 1
ATOM 717 C C . ALA A 1 95 ? -1.387 -6.183 10.697 1.00 88.44 95 ALA A C 1
ATOM 719 O O . ALA A 1 95 ? -0.387 -6.265 9.997 1.00 88.44 95 ALA A O 1
ATOM 720 N N . ARG A 1 96 ? -1.939 -4.998 10.986 1.00 87.25 96 ARG A N 1
ATOM 721 C CA . ARG A 1 96 ? -1.398 -3.711 10.499 1.00 87.25 96 ARG A CA 1
ATOM 722 C C . ARG A 1 96 ? 0.035 -3.437 10.946 1.00 87.25 96 ARG A C 1
ATOM 724 O O . ARG A 1 96 ? 0.729 -2.654 10.308 1.00 87.25 96 ARG A O 1
ATOM 731 N N . LYS A 1 97 ? 0.443 -4.004 12.083 1.00 84.62 97 LYS A N 1
ATOM 732 C CA . LYS A 1 97 ? 1.793 -3.869 12.640 1.00 84.62 97 LYS A CA 1
ATOM 733 C C . LYS A 1 97 ? 2.704 -5.026 12.234 1.00 84.62 97 LYS A C 1
ATOM 735 O O . LYS A 1 97 ? 3.884 -4.973 12.562 1.00 84.62 97 LYS A O 1
ATOM 740 N N . ASP A 1 98 ? 2.175 -6.062 11.585 1.00 84.56 98 ASP A N 1
ATOM 741 C CA . ASP A 1 98 ? 2.946 -7.236 11.193 1.00 84.56 98 ASP A CA 1
ATOM 742 C C . ASP A 1 98 ? 3.778 -6.908 9.940 1.00 84.56 98 ASP A C 1
ATOM 744 O O . ASP A 1 98 ? 3.206 -6.637 8.877 1.00 84.56 98 ASP A O 1
ATOM 748 N N . PRO A 1 99 ? 5.122 -6.953 10.027 1.00 81.50 99 PRO A N 1
ATOM 749 C CA . PRO A 1 99 ? 5.990 -6.706 8.882 1.00 81.50 99 PRO A CA 1
ATOM 750 C C . PRO A 1 99 ? 5.722 -7.638 7.697 1.00 81.50 99 PRO A C 1
ATOM 752 O O . PRO A 1 99 ? 5.949 -7.244 6.560 1.00 81.50 99 PRO A O 1
ATOM 755 N N . ALA A 1 100 ? 5.199 -8.848 7.924 1.00 81.25 100 ALA A N 1
ATOM 756 C CA . ALA A 1 100 ? 4.848 -9.760 6.837 1.00 81.25 100 ALA A CA 1
ATOM 757 C C . ALA A 1 100 ? 3.665 -9.242 6.000 1.00 81.25 100 ALA A C 1
ATOM 759 O O . ALA A 1 100 ? 3.656 -9.408 4.782 1.00 81.25 100 ALA A O 1
ATOM 760 N N . ILE A 1 101 ? 2.692 -8.576 6.633 1.00 84.75 101 ILE A N 1
ATOM 761 C CA . ILE A 1 101 ? 1.566 -7.946 5.931 1.00 84.75 101 ILE A CA 1
ATOM 762 C C . ILE A 1 101 ? 2.054 -6.721 5.151 1.00 84.75 101 ILE A C 1
ATOM 764 O O . ILE A 1 101 ? 1.659 -6.528 4.004 1.00 84.75 101 ILE A O 1
ATOM 768 N N . ALA A 1 102 ? 2.966 -5.934 5.730 1.00 81.81 102 ALA A N 1
ATOM 769 C CA . ALA A 1 102 ? 3.605 -4.825 5.022 1.00 81.81 102 ALA A CA 1
ATOM 770 C C . ALA A 1 102 ? 4.405 -5.315 3.801 1.00 81.81 102 ALA A C 1
ATOM 772 O O . ALA A 1 102 ? 4.200 -4.814 2.698 1.00 81.81 102 ALA A O 1
ATOM 773 N N . ALA A 1 103 ? 5.234 -6.350 3.968 1.00 76.88 103 ALA A N 1
ATOM 774 C CA . ALA A 1 103 ? 6.014 -6.952 2.887 1.00 76.88 103 ALA A CA 1
ATOM 775 C C . ALA A 1 103 ? 5.120 -7.513 1.771 1.00 76.88 103 ALA A C 1
ATOM 777 O O . ALA A 1 103 ? 5.436 -7.342 0.598 1.00 76.88 103 ALA A O 1
ATOM 778 N N . CYS A 1 104 ? 3.984 -8.128 2.119 1.00 86.31 104 CYS A N 1
ATOM 779 C CA . CYS A 1 104 ? 2.978 -8.584 1.160 1.00 86.31 104 CYS A CA 1
ATOM 780 C C . CYS A 1 104 ? 2.455 -7.436 0.281 1.00 86.31 104 CYS A C 1
ATOM 782 O O . CYS A 1 104 ? 2.433 -7.560 -0.941 1.00 86.31 104 CYS A O 1
ATOM 784 N N . VAL A 1 105 ? 2.060 -6.310 0.886 1.00 85.25 105 VAL A N 1
ATOM 785 C CA . VAL A 1 105 ? 1.556 -5.143 0.142 1.00 85.25 105 VAL A CA 1
ATOM 786 C C . VAL A 1 105 ? 2.666 -4.509 -0.701 1.00 85.25 105 VAL A C 1
ATOM 788 O O . VAL A 1 105 ? 2.462 -4.220 -1.877 1.00 85.25 105 VAL A O 1
ATOM 791 N N . SER A 1 106 ? 3.856 -4.323 -0.124 1.00 80.62 106 SER A N 1
ATOM 792 C CA . SER A 1 106 ? 5.016 -3.751 -0.816 1.00 80.62 106 SER A CA 1
ATOM 793 C C . SER A 1 106 ? 5.469 -4.615 -2.004 1.00 80.62 106 SER A C 1
ATOM 795 O O . SER A 1 106 ? 5.828 -4.068 -3.046 1.00 80.62 106 SER A O 1
ATOM 797 N N . GLY A 1 107 ? 5.415 -5.945 -1.877 1.00 81.56 107 GLY A N 1
ATOM 798 C CA . GLY A 1 107 ? 5.766 -6.887 -2.943 1.00 81.56 107 GLY A CA 1
ATOM 799 C C . GLY A 1 107 ? 4.813 -6.808 -4.133 1.00 81.56 107 GLY A C 1
ATOM 800 O O . GLY A 1 107 ? 5.260 -6.704 -5.270 1.00 81.56 107 GLY A O 1
ATOM 801 N N . GLU A 1 108 ? 3.506 -6.752 -3.880 1.00 88.25 108 GLU A N 1
ATOM 802 C CA . GLU A 1 108 ? 2.501 -6.566 -4.935 1.00 88.25 108 GLU A CA 1
ATOM 803 C C . GLU A 1 108 ? 2.659 -5.217 -5.652 1.00 88.25 108 GLU A C 1
ATOM 805 O O . GLU A 1 108 ? 2.624 -5.145 -6.880 1.00 88.25 108 GLU A O 1
ATOM 810 N N . LEU A 1 109 ? 2.862 -4.129 -4.900 1.00 85.88 109 LEU A N 1
ATOM 811 C CA . LEU A 1 109 ? 3.091 -2.810 -5.497 1.00 85.88 109 LEU A CA 1
ATOM 812 C C . LEU A 1 109 ? 4.347 -2.805 -6.375 1.00 85.88 109 LEU A C 1
ATOM 814 O O . LEU A 1 109 ? 4.343 -2.186 -7.441 1.00 85.88 109 LEU A O 1
ATOM 818 N N . LEU A 1 110 ? 5.398 -3.517 -5.956 1.00 85.25 110 LEU A N 1
ATOM 819 C CA . LEU A 1 110 ? 6.599 -3.715 -6.759 1.00 85.25 110 LEU A CA 1
ATOM 820 C C . LEU A 1 110 ? 6.285 -4.459 -8.059 1.00 85.25 110 LEU A C 1
ATOM 822 O O . LEU A 1 110 ? 6.640 -3.953 -9.119 1.00 85.25 110 LEU A O 1
ATOM 826 N N . VAL A 1 111 ? 5.572 -5.587 -8.008 1.00 88.62 111 VAL A N 1
ATOM 827 C CA . VAL A 1 111 ? 5.163 -6.335 -9.212 1.00 88.62 111 VAL A CA 1
ATOM 828 C C . VAL A 1 111 ? 4.377 -5.435 -10.171 1.00 88.62 111 VAL A C 1
ATOM 830 O O . VAL A 1 111 ? 4.761 -5.295 -11.331 1.00 88.62 111 VAL A O 1
ATOM 833 N N . ARG A 1 112 ? 3.366 -4.706 -9.680 1.00 89.44 112 ARG A N 1
ATOM 834 C CA . ARG A 1 112 ? 2.586 -3.760 -10.501 1.00 89.44 112 ARG A CA 1
ATOM 835 C C . ARG A 1 112 ? 3.445 -2.656 -11.123 1.00 89.44 112 ARG A C 1
ATOM 837 O O . ARG A 1 112 ? 3.175 -2.224 -12.245 1.00 89.44 112 ARG A O 1
ATOM 844 N N . ALA A 1 113 ? 4.472 -2.177 -10.415 1.00 85.38 113 ALA A N 1
ATOM 845 C CA . ALA A 1 113 ? 5.415 -1.199 -10.957 1.00 85.38 113 ALA A CA 1
ATOM 846 C C . ALA A 1 113 ? 6.289 -1.784 -12.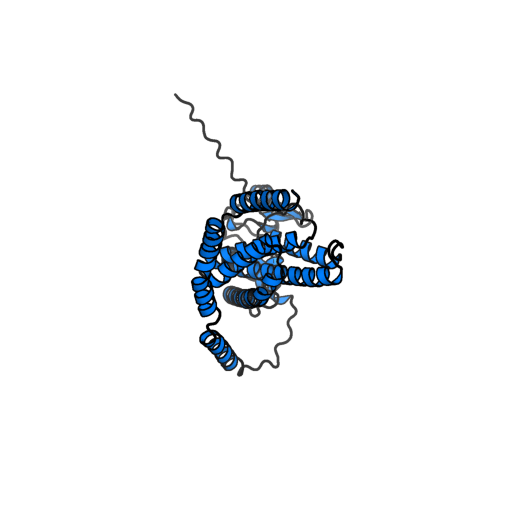067 1.00 85.38 113 ALA A C 1
ATOM 848 O O . ALA A 1 113 ? 6.514 -1.110 -13.072 1.00 85.38 113 ALA A O 1
ATOM 849 N N . LEU A 1 114 ? 6.769 -3.018 -11.894 1.00 84.69 114 LEU A N 1
ATOM 850 C CA . LEU A 1 114 ? 7.577 -3.723 -12.890 1.00 84.69 114 LEU A CA 1
ATOM 851 C C . LEU A 1 114 ? 6.764 -4.015 -14.156 1.00 84.69 114 LEU A C 1
ATOM 853 O O . LEU A 1 114 ? 7.251 -3.779 -15.259 1.00 84.69 114 LEU A O 1
ATOM 857 N N . GLU A 1 115 ? 5.507 -4.434 -14.009 1.00 88.38 115 GLU A N 1
ATOM 858 C CA . GLU A 1 115 ? 4.580 -4.643 -15.127 1.00 88.38 115 GLU A CA 1
ATOM 859 C C . GLU A 1 115 ? 4.296 -3.344 -15.884 1.00 88.38 115 GLU A C 1
ATOM 861 O O . GLU A 1 115 ? 4.384 -3.299 -17.112 1.00 88.38 115 GLU A O 1
ATOM 866 N N . LEU A 1 116 ? 3.994 -2.261 -15.158 1.00 86.00 116 LEU A N 1
ATOM 867 C CA . LEU A 1 116 ? 3.786 -0.949 -15.766 1.00 86.00 116 LEU A CA 1
ATOM 868 C C . LEU A 1 116 ? 5.039 -0.486 -16.516 1.00 86.00 116 LEU A C 1
ATOM 870 O O . LEU A 1 116 ? 4.932 0.064 -17.610 1.00 86.00 116 LEU A O 1
ATOM 874 N N . LEU A 1 117 ? 6.220 -0.702 -15.939 1.00 82.81 117 LEU A N 1
ATOM 875 C CA . LEU A 1 117 ? 7.479 -0.376 -16.589 1.00 82.81 117 LEU A CA 1
ATOM 876 C C . LEU A 1 117 ? 7.667 -1.183 -17.876 1.00 82.81 117 LEU A C 1
ATOM 878 O O . LEU A 1 117 ? 8.003 -0.597 -18.902 1.00 82.81 117 LEU A O 1
ATOM 882 N N . ASP A 1 118 ? 7.436 -2.495 -17.852 1.00 84.81 118 ASP A N 1
ATOM 883 C CA . ASP A 1 118 ? 7.574 -3.324 -19.047 1.00 84.81 118 ASP A CA 1
ATOM 884 C C . ASP A 1 118 ? 6.611 -2.890 -20.161 1.00 84.81 118 ASP A C 1
ATOM 886 O O . ASP A 1 118 ? 7.009 -2.769 -21.324 1.00 84.81 118 ASP A O 1
ATOM 890 N N . ASP A 1 119 ? 5.367 -2.571 -19.805 1.00 85.75 119 ASP A N 1
ATOM 891 C CA . ASP A 1 119 ? 4.389 -2.039 -20.749 1.00 85.75 119 ASP A CA 1
ATOM 892 C C . ASP A 1 119 ? 4.847 -0.710 -21.366 1.00 85.75 119 ASP A C 1
ATOM 894 O O . ASP A 1 119 ? 4.768 -0.536 -22.584 1.00 85.75 119 ASP A O 1
ATOM 898 N N . LEU A 1 120 ? 5.377 0.214 -20.556 1.00 82.75 120 LEU A N 1
ATOM 899 C CA . LEU A 1 120 ? 5.903 1.495 -21.039 1.00 82.75 120 LEU A CA 1
ATOM 900 C C . LEU A 1 120 ? 7.083 1.310 -21.992 1.00 82.75 120 LEU A C 1
ATOM 902 O O . LEU A 1 120 ? 7.200 2.036 -22.972 1.00 82.75 120 LEU A O 1
ATOM 906 N N . VAL A 1 121 ? 7.937 0.323 -21.741 1.00 83.88 121 VAL A N 1
ATOM 907 C CA . VAL A 1 121 ? 9.113 0.027 -22.572 1.00 83.88 121 VAL A CA 1
ATOM 908 C C . VAL A 1 121 ? 8.701 -0.557 -23.914 1.00 83.88 121 VAL A C 1
ATOM 910 O O . VAL A 1 121 ? 9.269 -0.214 -24.952 1.00 83.88 121 VAL A O 1
ATOM 913 N N . ARG A 1 122 ? 7.694 -1.436 -23.918 1.00 85.00 122 ARG A N 1
ATOM 914 C CA . ARG A 1 122 ? 7.092 -1.952 -25.155 1.00 85.00 122 ARG A CA 1
ATOM 915 C C . ARG A 1 122 ? 6.456 -0.821 -25.957 1.00 85.00 122 ARG A C 1
ATOM 917 O O . ARG A 1 122 ? 6.629 -0.767 -27.173 1.00 85.00 122 ARG A O 1
ATOM 924 N N . GLU A 1 123 ? 5.762 0.082 -25.276 1.00 84.69 123 GLU A N 1
ATOM 925 C CA . GLU A 1 123 ? 5.058 1.192 -25.905 1.00 84.69 123 GLU A CA 1
ATOM 926 C C . GLU A 1 123 ? 6.013 2.263 -26.451 1.00 84.69 123 GLU A C 1
ATOM 928 O O . GLU A 1 123 ? 5.838 2.711 -27.581 1.00 84.69 123 GLU A O 1
ATOM 933 N N . GLU A 1 124 ? 7.079 2.614 -25.727 1.00 83.25 124 GLU A N 1
ATOM 934 C CA . GLU A 1 124 ? 8.121 3.529 -26.214 1.00 83.25 124 GLU A CA 1
ATOM 935 C C . GLU A 1 124 ? 8.816 2.968 -27.462 1.00 83.25 124 GLU A C 1
ATOM 937 O O . GLU A 1 124 ? 9.024 3.691 -28.436 1.00 83.25 124 GLU A O 1
ATOM 942 N N . LYS A 1 125 ? 9.105 1.658 -27.495 1.00 84.25 125 LYS A N 1
ATOM 943 C CA . LYS A 1 125 ? 9.633 0.989 -28.699 1.00 84.25 125 LYS A CA 1
ATOM 944 C C . LYS A 1 125 ? 8.658 1.054 -29.880 1.00 84.25 125 LYS A C 1
ATOM 946 O O . LYS A 1 125 ? 9.103 1.077 -31.026 1.00 84.25 125 LYS A O 1
ATOM 951 N N . ARG A 1 126 ? 7.347 1.065 -29.616 1.00 85.69 126 ARG A N 1
ATOM 952 C CA . ARG A 1 126 ? 6.291 1.116 -30.639 1.00 85.69 126 ARG A CA 1
ATOM 953 C C . ARG A 1 126 ? 6.076 2.525 -31.194 1.00 85.69 126 ARG A C 1
ATOM 955 O O . ARG A 1 126 ? 5.863 2.662 -32.395 1.00 85.69 126 ARG A O 1
ATOM 962 N N . LEU A 1 127 ? 6.087 3.535 -30.327 1.00 84.38 127 LEU A N 1
ATOM 963 C CA . LEU A 1 127 ? 5.795 4.933 -30.663 1.00 84.38 127 LEU A CA 1
ATOM 964 C C . LEU A 1 127 ? 7.042 5.726 -31.088 1.00 84.38 127 LEU A C 1
ATOM 966 O O . LEU A 1 127 ? 6.941 6.674 -31.860 1.00 84.38 127 LEU A O 1
ATOM 970 N N . GLY A 1 128 ? 8.228 5.317 -30.633 1.00 80.56 128 GLY A N 1
ATOM 971 C CA . GLY A 1 128 ? 9.462 6.084 -30.777 1.00 80.56 128 GLY A CA 1
ATOM 972 C C . GLY A 1 128 ? 9.678 7.072 -29.625 1.00 80.56 128 GLY A C 1
ATOM 973 O O . GLY A 1 128 ? 8.762 7.432 -28.885 1.00 80.56 128 GLY A O 1
ATOM 974 N N . ALA A 1 129 ? 10.929 7.504 -29.449 1.00 75.69 129 ALA A N 1
ATOM 975 C CA . ALA A 1 129 ? 11.313 8.378 -28.343 1.00 75.69 129 ALA A CA 1
ATOM 976 C C . ALA A 1 129 ? 10.675 9.775 -28.469 1.00 75.69 129 ALA A C 1
ATOM 978 O O . ALA A 1 129 ? 10.829 10.444 -29.491 1.00 75.69 129 ALA A O 1
ATOM 979 N N . GLY A 1 130 ? 10.033 10.243 -27.394 1.00 68.25 130 GLY A N 1
ATOM 980 C CA . GLY A 1 130 ? 9.523 11.615 -27.276 1.00 68.25 130 GLY A CA 1
ATOM 981 C C . GLY A 1 130 ? 8.023 11.795 -27.517 1.00 68.25 130 GLY A C 1
ATOM 982 O O . GLY A 1 130 ? 7.527 12.907 -27.335 1.00 68.25 130 GLY A O 1
ATOM 983 N N . GLU A 1 131 ? 7.287 10.736 -27.865 1.00 74.44 131 GLU A N 1
ATOM 984 C CA . GLU A 1 131 ? 5.823 10.782 -27.845 1.00 74.44 131 GLU A CA 1
ATOM 985 C C . GLU A 1 131 ? 5.281 10.676 -26.413 1.00 74.44 131 GLU A C 1
ATOM 987 O O . GLU A 1 131 ? 5.835 9.988 -25.553 1.00 74.44 131 GLU A O 1
ATOM 992 N N . ALA A 1 132 ? 4.186 11.387 -26.138 1.00 78.38 132 ALA A N 1
ATOM 993 C CA . ALA A 1 132 ? 3.515 11.291 -24.850 1.00 78.38 132 ALA A CA 1
ATOM 994 C C . ALA A 1 132 ? 2.871 9.907 -24.697 1.00 78.38 132 ALA A C 1
ATOM 996 O O . ALA A 1 132 ? 2.161 9.446 -25.593 1.00 78.38 132 ALA A O 1
ATOM 997 N N . PHE A 1 133 ? 3.071 9.267 -23.542 1.00 77.25 133 PHE A N 1
ATOM 998 C CA . PHE A 1 133 ? 2.437 7.982 -23.269 1.00 77.25 133 PHE A CA 1
ATOM 999 C C . PHE A 1 133 ? 0.902 8.092 -23.306 1.00 77.25 133 PHE A C 1
ATOM 1001 O O . PHE A 1 133 ? 0.338 9.085 -22.830 1.00 77.25 133 PHE A O 1
ATOM 1008 N N . PRO A 1 134 ? 0.202 7.061 -23.811 1.00 81.62 134 PRO A N 1
ATOM 1009 C CA . PRO A 1 134 ? -1.254 7.030 -23.817 1.00 81.62 134 PRO A CA 1
ATOM 1010 C C . PRO A 1 134 ? -1.875 7.242 -22.426 1.00 81.62 134 PRO A C 1
ATOM 1012 O O . PRO A 1 134 ? -1.383 6.742 -21.411 1.00 81.62 134 PRO A O 1
ATOM 1015 N N . ALA A 1 135 ? -3.032 7.914 -22.388 1.00 83.50 135 ALA A N 1
ATOM 1016 C CA . ALA A 1 135 ? -3.773 8.213 -21.157 1.00 83.50 135 ALA A CA 1
ATOM 1017 C C . ALA A 1 135 ? -4.046 7.004 -20.225 1.00 83.50 135 ALA A C 1
ATOM 1019 O O . ALA A 1 135 ? -4.025 7.200 -19.006 1.00 83.50 135 ALA A O 1
ATOM 1020 N N . PRO A 1 136 ? -4.277 5.767 -20.719 1.00 84.25 136 PRO A N 1
ATOM 1021 C CA . PRO A 1 136 ? -4.427 4.596 -19.852 1.00 84.25 136 PRO A CA 1
ATOM 1022 C C . PRO A 1 136 ? -3.222 4.333 -18.937 1.00 84.25 136 PRO A C 1
ATOM 1024 O O . PRO A 1 136 ? -3.413 3.985 -17.773 1.00 84.25 136 PRO A O 1
ATOM 1027 N N . TYR A 1 137 ? -1.992 4.557 -19.410 1.00 82.00 137 TYR A N 1
ATOM 1028 C CA . TYR A 1 137 ? -0.789 4.359 -18.594 1.00 82.00 137 TYR A CA 1
ATOM 1029 C C . TYR A 1 137 ? -0.641 5.436 -17.526 1.00 82.00 137 TYR A C 1
ATOM 1031 O O . TYR A 1 137 ? -0.302 5.128 -16.386 1.00 82.00 137 TYR A O 1
ATOM 1039 N N . ALA A 1 138 ? -0.962 6.689 -17.866 1.00 78.94 138 ALA A N 1
ATOM 1040 C CA . ALA A 1 138 ? -0.970 7.787 -16.902 1.00 78.94 138 ALA A CA 1
ATOM 1041 C C . ALA A 1 138 ? -1.943 7.514 -15.744 1.00 78.94 138 ALA A C 1
ATOM 1043 O O . ALA A 1 138 ? -1.610 7.774 -14.590 1.00 78.94 138 ALA A O 1
ATOM 1044 N N . ARG A 1 139 ? -3.115 6.931 -16.040 1.00 84.38 139 ARG A N 1
ATOM 1045 C CA . ARG A 1 139 ? -4.076 6.493 -15.014 1.00 84.38 139 ARG A CA 1
ATOM 1046 C C . ARG A 1 139 ? -3.505 5.378 -14.144 1.00 84.38 139 ARG A C 1
ATOM 1048 O O . ARG A 1 139 ? -3.443 5.564 -12.938 1.00 84.38 139 ARG A O 1
ATOM 1055 N N . ARG A 1 140 ? -2.988 4.297 -14.743 1.00 84.88 140 ARG A N 1
ATOM 1056 C CA . ARG A 1 140 ? -2.360 3.190 -13.992 1.00 84.88 140 ARG A CA 1
ATOM 1057 C C . ARG A 1 140 ? -1.224 3.667 -13.088 1.00 84.88 140 ARG A C 1
ATOM 1059 O O . ARG A 1 140 ? -1.136 3.238 -11.945 1.00 84.88 140 ARG A O 1
ATOM 1066 N N . PHE A 1 141 ? -0.380 4.579 -13.569 1.00 79.81 141 PHE A N 1
ATOM 1067 C CA . PHE A 1 141 ? 0.681 5.175 -12.758 1.00 79.81 141 PHE A CA 1
ATOM 1068 C C . PHE A 1 141 ? 0.129 5.995 -11.587 1.00 79.81 141 PHE A C 1
ATOM 1070 O O . PHE A 1 141 ? 0.608 5.864 -10.464 1.00 79.81 141 PHE A O 1
ATOM 1077 N N . ALA A 1 142 ? -0.882 6.832 -11.835 1.00 78.00 142 ALA A N 1
ATOM 1078 C CA . ALA A 1 142 ? -1.522 7.619 -10.786 1.00 78.00 142 ALA A CA 1
ATOM 1079 C C . ALA A 1 142 ? -2.219 6.730 -9.745 1.00 78.00 142 ALA A C 1
ATOM 1081 O O . ALA A 1 142 ? -2.164 7.036 -8.555 1.00 78.00 142 ALA A O 1
ATOM 1082 N N . ASP A 1 143 ? -2.838 5.632 -10.178 1.00 84.00 143 ASP A N 1
ATOM 1083 C CA . ASP A 1 143 ? -3.465 4.645 -9.302 1.00 84.00 143 ASP A CA 1
ATOM 1084 C C . ASP A 1 143 ? -2.409 3.940 -8.445 1.00 84.00 143 ASP A C 1
ATOM 1086 O O . ASP A 1 143 ? -2.523 3.947 -7.225 1.00 84.00 143 ASP A O 1
ATOM 1090 N N . LEU A 1 144 ? -1.306 3.484 -9.042 1.00 82.81 144 LEU A N 1
ATOM 1091 C CA . LEU A 1 144 ? -0.193 2.865 -8.319 1.00 82.81 144 LEU A CA 1
ATOM 1092 C C . LEU A 1 144 ? 0.472 3.818 -7.311 1.00 82.81 144 LEU A C 1
ATOM 1094 O O . LEU A 1 144 ? 0.785 3.434 -6.184 1.00 82.81 144 LEU A O 1
ATOM 1098 N N . ALA A 1 145 ? 0.665 5.083 -7.691 1.00 74.56 145 ALA A N 1
ATOM 1099 C CA . ALA A 1 145 ? 1.173 6.113 -6.790 1.00 74.56 145 ALA A CA 1
ATOM 1100 C C . ALA A 1 145 ? 0.201 6.373 -5.626 1.00 74.56 145 ALA A C 1
ATOM 1102 O O . ALA A 1 145 ? 0.638 6.568 -4.490 1.00 74.56 145 ALA A O 1
ATOM 1103 N N . ARG A 1 146 ? -1.114 6.347 -5.886 1.00 79.62 146 ARG A N 1
ATOM 1104 C CA . ARG A 1 146 ? -2.153 6.484 -4.858 1.00 79.62 146 ARG A CA 1
ATOM 1105 C C . ARG A 1 146 ? -2.177 5.280 -3.919 1.00 79.62 146 ARG A C 1
ATOM 1107 O O . ARG A 1 146 ? -2.243 5.477 -2.709 1.00 79.62 146 ARG A O 1
ATOM 1114 N N . ASP A 1 147 ? -2.078 4.070 -4.452 1.00 81.94 147 ASP A N 1
ATOM 1115 C CA . ASP A 1 147 ? -2.038 2.829 -3.677 1.00 81.94 147 ASP A CA 1
ATOM 1116 C C . ASP A 1 147 ? -0.807 2.794 -2.768 1.00 81.94 147 ASP A C 1
ATOM 1118 O O . ASP A 1 147 ? -0.914 2.488 -1.582 1.00 81.94 147 ASP A O 1
ATOM 1122 N N . TYR A 1 148 ? 0.352 3.226 -3.267 1.00 76.75 148 TYR A N 1
ATOM 1123 C CA . TYR A 1 148 ? 1.545 3.381 -2.439 1.00 76.75 148 TYR A CA 1
ATOM 1124 C C . TYR A 1 148 ? 1.394 4.460 -1.362 1.00 76.75 148 TYR A C 1
ATOM 1126 O O . TYR A 1 148 ? 1.752 4.242 -0.200 1.00 76.75 148 TYR A O 1
ATOM 1134 N N . ALA A 1 149 ? 0.846 5.623 -1.726 1.00 72.62 149 ALA A N 1
ATOM 1135 C CA . ALA A 1 149 ? 0.558 6.699 -0.784 1.00 72.62 149 ALA A CA 1
ATOM 1136 C C . ALA A 1 149 ? -0.362 6.216 0.349 1.00 72.62 149 ALA A C 1
ATOM 1138 O O . ALA A 1 149 ? -0.110 6.531 1.514 1.00 72.62 149 ALA A O 1
ATOM 1139 N N . ARG A 1 150 ? -1.371 5.393 0.029 1.00 72.44 150 ARG A N 1
ATOM 1140 C CA . ARG A 1 150 ? -2.238 4.721 1.008 1.00 72.44 150 ARG A CA 1
ATOM 1141 C C . ARG A 1 150 ? -1.459 3.727 1.863 1.00 72.44 150 ARG A C 1
ATOM 1143 O O . ARG A 1 150 ? -1.444 3.883 3.083 1.00 72.44 150 ARG A O 1
ATOM 1150 N N . ALA A 1 151 ? -0.755 2.778 1.243 1.00 69.75 151 ALA A N 1
ATOM 1151 C CA . ALA A 1 151 ? -0.000 1.732 1.934 1.00 69.75 151 ALA A CA 1
ATOM 1152 C C . ALA A 1 151 ? 1.010 2.302 2.940 1.00 69.75 151 ALA A C 1
ATOM 1154 O O . ALA A 1 151 ? 1.183 1.775 4.039 1.00 69.75 151 ALA A O 1
ATOM 1155 N N . ARG A 1 152 ? 1.660 3.419 2.599 1.00 67.81 152 ARG A N 1
ATOM 1156 C CA . ARG A 1 152 ? 2.667 4.056 3.458 1.00 67.81 152 ARG A CA 1
ATOM 1157 C C . ARG A 1 152 ? 2.146 5.256 4.247 1.00 67.81 152 ARG A C 1
ATOM 1159 O O . ARG A 1 152 ? 2.900 5.830 5.034 1.00 67.81 152 ARG A O 1
ATOM 1166 N N . ARG A 1 153 ? 0.876 5.635 4.061 1.00 61.88 153 ARG A N 1
ATOM 1167 C CA . ARG A 1 153 ? 0.251 6.848 4.625 1.00 61.88 153 ARG A CA 1
ATOM 1168 C C . ARG A 1 153 ? 1.085 8.114 4.408 1.00 61.88 153 ARG A C 1
ATOM 1170 O O . ARG A 1 153 ? 1.121 8.996 5.267 1.00 61.88 153 ARG A O 1
ATOM 1177 N N . PHE A 1 154 ? 1.782 8.195 3.277 1.00 41.91 154 PHE A N 1
ATOM 1178 C CA . PHE A 1 154 ? 2.456 9.412 2.837 1.00 41.91 154 PHE A CA 1
ATOM 1179 C C . PHE A 1 154 ? 1.593 10.067 1.772 1.00 41.91 154 PHE A C 1
ATOM 1181 O O . PHE A 1 154 ? 1.337 9.470 0.733 1.00 41.91 154 PHE A O 1
ATOM 1188 N N . ALA A 1 155 ? 1.181 11.310 2.005 1.00 32.03 155 ALA A N 1
ATOM 1189 C CA . ALA A 1 155 ? 0.647 12.135 0.936 1.00 32.03 155 ALA A CA 1
ATOM 1190 C C . ALA A 1 155 ? 1.778 12.405 -0.069 1.00 32.03 155 ALA A C 1
ATOM 1192 O O . ALA A 1 155 ? 2.712 13.153 0.225 1.00 32.03 155 ALA A O 1
ATOM 1193 N N . LEU A 1 156 ? 1.720 11.780 -1.246 1.00 38.09 156 LEU A N 1
ATOM 1194 C CA . LEU A 1 156 ? 2.459 12.281 -2.400 1.00 38.09 156 LEU A CA 1
ATOM 1195 C C . LEU A 1 156 ? 1.757 13.568 -2.848 1.00 38.09 156 LEU A C 1
ATOM 1197 O O . LEU A 1 156 ? 0.552 13.558 -3.098 1.00 38.09 156 LEU A O 1
ATOM 1201 N N . ALA A 1 157 ? 2.497 14.675 -2.900 1.00 37.41 157 ALA A N 1
ATOM 1202 C CA . ALA A 1 157 ? 1.994 16.011 -3.225 1.00 37.41 157 ALA A CA 1
ATOM 1203 C C . ALA A 1 157 ? 1.715 16.183 -4.734 1.00 37.41 157 ALA A C 1
ATOM 1205 O O . ALA A 1 157 ? 2.201 17.125 -5.337 1.00 37.41 157 ALA A O 1
ATOM 1206 N N . GLU A 1 158 ? 0.908 15.284 -5.303 1.00 48.53 158 GLU A N 1
ATOM 1207 C CA . GLU A 1 158 ? 0.661 15.030 -6.734 1.00 48.53 158 GLU A CA 1
ATOM 1208 C C . GLU A 1 158 ? 1.614 13.986 -7.356 1.00 48.53 158 GLU A C 1
ATOM 1210 O O . GLU A 1 158 ? 2.828 14.025 -7.132 1.00 48.53 158 GLU A O 1
ATOM 1215 N N . PRO A 1 159 ? 1.082 13.010 -8.126 1.00 51.72 159 PRO A N 1
ATOM 1216 C CA . PRO A 1 159 ? 1.913 12.067 -8.859 1.00 51.72 159 PRO A CA 1
ATOM 1217 C C . PRO A 1 159 ? 2.678 12.823 -9.959 1.00 51.72 159 PRO A C 1
ATOM 1219 O O . PRO A 1 159 ? 2.065 13.592 -10.705 1.00 51.72 159 PRO A O 1
ATOM 1222 N N . PRO A 1 160 ? 4.004 12.632 -10.086 1.00 58.34 160 PRO A N 1
ATOM 1223 C CA . PRO A 1 160 ? 4.784 13.299 -11.123 1.00 58.34 160 PRO A CA 1
ATOM 1224 C C . PRO A 1 160 ? 4.273 12.917 -12.519 1.00 58.34 160 PRO A C 1
ATOM 1226 O O . PRO A 1 160 ? 3.679 11.854 -12.707 1.00 58.34 160 PRO A O 1
ATOM 1229 N N . ALA A 1 161 ? 4.540 13.768 -13.515 1.00 68.31 161 ALA A N 1
ATOM 1230 C CA . ALA A 1 161 ? 4.245 13.448 -14.909 1.00 68.31 161 ALA A CA 1
ATOM 1231 C C . ALA A 1 161 ? 4.859 12.088 -15.289 1.00 68.31 161 ALA A C 1
ATOM 1233 O O . ALA A 1 161 ? 6.038 11.830 -15.021 1.00 68.31 161 ALA A O 1
ATOM 1234 N N . LEU A 1 162 ? 4.050 11.221 -15.906 1.00 72.75 162 LEU A N 1
ATOM 1235 C CA . LEU A 1 162 ? 4.475 9.875 -16.270 1.00 72.75 162 LEU A CA 1
ATOM 1236 C C . LEU A 1 162 ? 5.591 9.938 -17.314 1.00 72.75 162 LEU A C 1
ATOM 1238 O O . LEU A 1 162 ? 5.384 10.353 -18.452 1.00 72.75 162 LEU A O 1
ATOM 1242 N N . THR A 1 163 ? 6.773 9.484 -16.917 1.00 76.94 163 THR A N 1
ATOM 1243 C CA . THR A 1 163 ? 7.935 9.304 -17.787 1.00 76.94 163 THR A CA 1
ATOM 1244 C C . THR A 1 163 ? 8.587 7.967 -17.454 1.00 76.94 163 THR A C 1
ATOM 1246 O O . THR A 1 163 ? 8.455 7.487 -16.325 1.00 76.94 163 THR A O 1
ATOM 1249 N N . LEU A 1 164 ? 9.322 7.371 -18.398 1.00 73.31 164 LEU A N 1
ATOM 1250 C CA . LEU A 1 164 ? 10.063 6.134 -18.133 1.00 73.31 164 LEU A CA 1
ATOM 1251 C C . LEU A 1 164 ? 11.016 6.273 -16.920 1.00 73.31 164 LEU A C 1
ATOM 1253 O O . LEU A 1 164 ? 10.981 5.408 -16.044 1.00 73.31 164 LEU A O 1
ATOM 1257 N N . PRO A 1 165 ? 11.787 7.374 -16.761 1.00 75.75 165 PRO A N 1
ATOM 1258 C CA . PRO A 1 165 ? 12.580 7.594 -15.550 1.00 75.75 165 PRO A CA 1
ATOM 1259 C C . PRO A 1 165 ? 11.749 7.681 -14.262 1.00 75.75 165 PRO A C 1
ATOM 1261 O O . PRO A 1 165 ? 12.190 7.198 -13.222 1.00 75.75 165 PRO A O 1
ATOM 1264 N N . ALA A 1 166 ? 10.552 8.277 -14.301 1.00 71.94 166 ALA A N 1
ATOM 1265 C CA . ALA A 1 166 ? 9.673 8.338 -13.130 1.00 71.94 166 ALA A CA 1
ATOM 1266 C C . ALA A 1 166 ? 9.134 6.950 -12.742 1.00 71.94 166 ALA A C 1
ATOM 1268 O O . ALA A 1 166 ? 9.096 6.633 -11.555 1.00 71.94 166 ALA A O 1
ATOM 1269 N N . ALA A 1 167 ? 8.783 6.109 -13.721 1.00 73.19 167 ALA A N 1
ATOM 1270 C CA . ALA A 1 167 ? 8.371 4.724 -13.485 1.00 73.19 167 ALA A CA 1
ATOM 1271 C C . ALA A 1 167 ? 9.518 3.868 -12.915 1.00 73.19 167 ALA A C 1
ATOM 1273 O O . ALA A 1 167 ? 9.315 3.156 -11.934 1.00 73.19 167 ALA A O 1
ATOM 1274 N N . LEU A 1 168 ? 10.739 4.005 -13.452 1.00 72.50 168 LEU A N 1
ATOM 1275 C CA . LEU A 1 168 ? 11.941 3.348 -12.916 1.00 72.50 168 LEU A CA 1
ATOM 1276 C C . LEU A 1 168 ? 12.232 3.762 -11.468 1.00 72.50 168 LEU A C 1
ATOM 1278 O O . LEU A 1 168 ? 12.480 2.913 -10.615 1.00 72.50 168 LEU A O 1
ATOM 1282 N N . ASN A 1 169 ? 12.161 5.063 -11.171 1.00 72.69 169 ASN A N 1
ATOM 1283 C CA . ASN A 1 169 ? 12.348 5.562 -9.810 1.00 72.69 169 ASN A CA 1
ATOM 1284 C C . ASN A 1 169 ? 11.284 5.016 -8.852 1.00 72.69 169 ASN A C 1
ATOM 1286 O O . ASN A 1 169 ? 11.612 4.674 -7.717 1.00 72.69 169 ASN A O 1
ATOM 1290 N N . LEU A 1 170 ? 10.026 4.918 -9.294 1.00 73.69 170 LEU A N 1
ATOM 1291 C CA . LEU A 1 170 ? 8.948 4.348 -8.489 1.00 73.69 170 LEU A CA 1
ATOM 1292 C C . LEU A 1 170 ? 9.207 2.864 -8.181 1.00 73.69 170 LEU A C 1
ATOM 1294 O O . LEU A 1 170 ? 9.136 2.472 -7.019 1.00 73.69 170 LEU A O 1
ATOM 1298 N N . ALA A 1 171 ? 9.600 2.071 -9.184 1.00 74.69 171 ALA A N 1
ATOM 1299 C CA . ALA A 1 171 ? 9.969 0.667 -8.992 1.00 74.69 171 ALA A CA 1
ATOM 1300 C C . ALA A 1 171 ? 11.149 0.510 -8.012 1.00 74.69 171 ALA A C 1
ATOM 1302 O O . ALA A 1 171 ? 11.085 -0.306 -7.096 1.00 74.69 171 ALA A O 1
ATOM 1303 N N . ALA A 1 172 ? 12.186 1.347 -8.125 1.00 73.44 172 ALA A N 1
ATOM 1304 C CA . ALA A 1 172 ? 13.319 1.344 -7.195 1.00 73.44 172 ALA A CA 1
ATOM 1305 C C . ALA A 1 172 ? 12.920 1.739 -5.757 1.00 73.44 172 ALA A C 1
ATOM 1307 O O . ALA A 1 172 ? 13.429 1.189 -4.779 1.00 73.44 172 ALA A O 1
ATOM 1308 N N . VAL A 1 173 ? 11.989 2.686 -5.594 1.00 77.44 173 VAL A N 1
ATOM 1309 C CA . VAL A 1 173 ? 11.419 3.028 -4.278 1.00 77.44 173 VAL A CA 1
ATOM 1310 C C . VAL A 1 173 ? 10.656 1.843 -3.684 1.00 77.44 173 VAL A C 1
ATOM 1312 O O . VAL A 1 173 ? 10.805 1.569 -2.489 1.00 77.44 173 VAL A O 1
ATOM 1315 N N . PHE A 1 174 ? 9.879 1.124 -4.495 1.00 77.31 174 PHE A N 1
ATOM 1316 C CA . PHE A 1 174 ? 9.156 -0.060 -4.034 1.00 77.31 174 PHE A CA 1
ATOM 1317 C C . PHE A 1 174 ? 10.097 -1.197 -3.669 1.00 77.31 174 PHE A C 1
ATOM 1319 O O . PHE A 1 174 ? 9.904 -1.784 -2.615 1.00 77.31 174 PHE A O 1
ATOM 1326 N N . ALA A 1 175 ? 11.157 -1.436 -4.440 1.00 75.12 175 ALA A N 1
ATOM 1327 C CA . ALA A 1 175 ? 12.154 -2.457 -4.127 1.00 75.12 175 ALA A CA 1
ATOM 1328 C C . ALA A 1 175 ? 12.848 -2.207 -2.786 1.00 75.12 175 ALA A C 1
ATOM 1330 O O . ALA A 1 175 ? 12.841 -3.078 -1.923 1.00 75.12 175 ALA A O 1
ATOM 1331 N N . ARG A 1 176 ? 13.313 -0.974 -2.539 1.00 78.50 176 ARG A N 1
ATOM 1332 C CA . ARG A 1 176 ? 13.883 -0.594 -1.233 1.00 78.50 176 ARG A CA 1
ATOM 1333 C C . ARG A 1 176 ? 12.899 -0.777 -0.082 1.00 78.50 176 ARG A C 1
ATOM 1335 O O . ARG A 1 176 ? 13.275 -1.213 1.003 1.00 78.50 176 ARG A O 1
ATOM 1342 N N . THR A 1 177 ? 11.641 -0.395 -0.298 1.00 76.69 177 THR A N 1
ATOM 1343 C CA . THR A 1 177 ? 10.593 -0.533 0.725 1.00 76.69 177 THR A CA 1
ATOM 1344 C C . THR A 1 177 ? 10.313 -2.005 1.006 1.00 76.69 177 THR A C 1
ATOM 1346 O O . THR A 1 177 ? 10.234 -2.415 2.158 1.00 76.69 177 THR A O 1
ATOM 1349 N N . PHE A 1 178 ? 10.231 -2.801 -0.052 1.00 74.44 178 PHE A N 1
ATOM 1350 C CA . PHE A 1 178 ? 10.029 -4.232 0.006 1.00 74.44 178 PHE A CA 1
ATOM 1351 C C . PHE A 1 178 ? 11.169 -4.949 0.739 1.00 74.44 178 PHE A C 1
ATOM 1353 O O . PHE A 1 178 ? 10.907 -5.715 1.660 1.00 74.44 178 PHE A O 1
ATOM 1360 N N . GLU A 1 179 ? 12.424 -4.648 0.406 1.00 78.75 179 GLU A N 1
ATOM 1361 C CA . GLU A 1 179 ? 13.605 -5.181 1.091 1.00 78.75 179 GLU A CA 1
ATOM 1362 C C . GLU A 1 179 ? 13.599 -4.844 2.585 1.00 78.75 179 GLU A C 1
ATOM 1364 O O . GLU A 1 179 ? 13.840 -5.716 3.423 1.00 78.75 179 GLU A O 1
ATOM 1369 N N . HIS A 1 180 ? 13.281 -3.593 2.930 1.00 80.06 180 HIS A N 1
ATOM 1370 C CA . HIS A 1 180 ? 13.156 -3.168 4.319 1.00 80.06 180 HIS A CA 1
ATOM 1371 C C . HIS A 1 180 ? 12.089 -3.987 5.064 1.00 80.06 180 HIS A C 1
ATOM 1373 O O . HIS A 1 180 ? 12.375 -4.561 6.116 1.00 80.06 180 HIS A O 1
ATOM 1379 N N . ASP A 1 181 ? 10.875 -4.080 4.515 1.00 73.56 181 ASP A N 1
ATOM 1380 C CA . ASP A 1 181 ? 9.756 -4.777 5.158 1.00 73.56 181 ASP A CA 1
ATOM 1381 C C . ASP A 1 181 ? 10.017 -6.292 5.268 1.00 73.56 181 ASP A C 1
ATOM 1383 O O . ASP A 1 181 ? 9.720 -6.914 6.292 1.00 73.56 181 ASP A O 1
ATOM 1387 N N . LEU A 1 182 ? 10.654 -6.887 4.257 1.00 73.69 182 LEU A N 1
ATOM 1388 C CA . LEU A 1 182 ? 11.077 -8.288 4.253 1.00 73.69 182 LEU A CA 1
ATOM 1389 C C . LEU A 1 182 ? 12.183 -8.550 5.289 1.00 73.69 182 LEU A C 1
ATOM 1391 O O . LEU A 1 182 ? 12.176 -9.573 5.986 1.00 73.69 182 LEU A O 1
ATOM 1395 N N . GLY A 1 183 ? 13.102 -7.595 5.443 1.00 73.06 183 GLY A N 1
ATOM 1396 C CA . GLY A 1 183 ? 14.143 -7.613 6.458 1.00 73.06 183 GLY A CA 1
ATOM 1397 C C . GLY A 1 183 ? 13.598 -7.542 7.885 1.00 73.06 183 GLY A C 1
ATOM 1398 O O . GLY A 1 183 ? 14.129 -8.239 8.755 1.00 73.06 183 GLY A O 1
ATOM 1399 N N . GLU A 1 184 ? 12.542 -6.763 8.116 1.00 77.50 184 GLU A N 1
ATOM 1400 C CA . GLU A 1 184 ? 11.805 -6.709 9.387 1.00 77.50 184 GLU A CA 1
ATOM 1401 C C . GLU A 1 184 ? 10.997 -7.994 9.632 1.00 77.50 184 GLU A C 1
ATOM 1403 O O . GLU A 1 184 ? 10.924 -8.486 10.761 1.00 77.50 184 GLU A O 1
ATOM 1408 N N . ALA A 1 185 ? 10.470 -8.613 8.570 1.00 70.25 185 ALA A N 1
ATOM 1409 C CA . ALA A 1 185 ? 9.803 -9.915 8.627 1.00 70.25 185 ALA A CA 1
ATOM 1410 C C . ALA A 1 185 ? 10.765 -11.103 8.865 1.00 70.25 185 ALA A C 1
ATOM 1412 O O . ALA A 1 185 ? 10.307 -12.244 8.967 1.00 70.25 185 ALA A O 1
ATOM 1413 N N . ARG A 1 186 ? 12.082 -10.852 8.983 1.00 80.69 186 ARG A N 1
ATOM 1414 C CA . ARG A 1 186 ? 13.149 -11.854 9.197 1.00 80.69 186 ARG A CA 1
ATOM 1415 C C . ARG A 1 186 ? 13.180 -12.960 8.135 1.00 80.69 186 ARG A C 1
ATOM 1417 O O . ARG A 1 186 ? 13.472 -14.115 8.443 1.00 80.69 186 ARG A O 1
ATOM 1424 N N . ARG A 1 187 ? 12.861 -12.614 6.889 1.00 71.62 187 ARG A N 1
ATOM 1425 C CA . ARG A 1 187 ? 12.952 -13.512 5.729 1.00 71.62 187 ARG A CA 1
ATOM 1426 C C . ARG A 1 187 ? 14.342 -13.409 5.066 1.00 71.62 187 ARG A C 1
ATOM 1428 O O . ARG A 1 187 ? 15.062 -12.447 5.351 1.00 71.62 187 ARG A O 1
ATOM 1435 N N . PRO A 1 188 ? 14.742 -14.387 4.226 1.00 67.25 188 PRO A N 1
ATOM 1436 C CA . PRO A 1 188 ? 16.018 -14.349 3.505 1.00 67.25 188 PRO A CA 1
ATOM 1437 C C . PRO A 1 188 ? 16.137 -13.060 2.686 1.00 67.25 188 PRO A C 1
ATOM 1439 O O . PRO A 1 188 ? 15.250 -12.757 1.894 1.00 67.25 188 PRO A O 1
ATOM 1442 N N . ARG A 1 189 ? 17.197 -12.278 2.920 1.00 69.19 189 ARG A N 1
ATOM 1443 C CA . ARG A 1 189 ? 17.356 -10.936 2.329 1.00 69.19 189 ARG A CA 1
ATOM 1444 C C . ARG A 1 189 ? 18.007 -10.948 0.955 1.00 69.19 189 ARG A C 1
ATOM 1446 O O . ARG A 1 189 ? 17.905 -9.949 0.255 1.00 69.19 189 ARG A O 1
ATOM 1453 N N . ASP A 1 190 ? 18.661 -12.042 0.594 1.00 74.00 190 ASP A N 1
ATOM 1454 C CA . ASP A 1 190 ? 19.601 -12.064 -0.525 1.00 74.00 190 ASP A CA 1
ATOM 1455 C C . ASP A 1 190 ? 18.900 -11.737 -1.856 1.00 74.00 190 ASP A C 1
ATOM 1457 O O . ASP A 1 190 ? 19.361 -10.863 -2.591 1.00 74.00 190 ASP A O 1
ATOM 1461 N N . ASP A 1 191 ? 17.713 -12.307 -2.093 1.00 67.69 191 ASP A N 1
ATOM 1462 C CA . ASP A 1 191 ? 16.921 -12.042 -3.303 1.00 67.69 191 ASP A CA 1
ATOM 1463 C C . ASP A 1 191 ? 16.353 -10.614 -3.342 1.00 67.69 191 ASP A C 1
ATOM 1465 O O . ASP A 1 191 ? 16.349 -9.962 -4.387 1.00 67.69 191 ASP A O 1
ATOM 1469 N N . ALA A 1 192 ? 15.892 -10.096 -2.198 1.00 71.31 192 ALA A N 1
ATOM 1470 C CA . ALA A 1 192 ? 15.330 -8.748 -2.109 1.00 71.31 192 ALA A CA 1
ATOM 1471 C C . ALA A 1 192 ? 16.410 -7.664 -2.257 1.00 71.31 192 ALA A C 1
ATOM 1473 O O . ALA A 1 192 ? 16.175 -6.643 -2.898 1.00 71.31 192 ALA A O 1
ATOM 1474 N N . HIS A 1 193 ? 17.603 -7.904 -1.711 1.00 78.06 193 HIS A N 1
ATOM 1475 C CA . HIS A 1 193 ? 18.745 -7.004 -1.832 1.00 78.06 193 HIS A CA 1
ATOM 1476 C C . HIS A 1 193 ? 19.264 -6.950 -3.275 1.00 78.06 193 HIS A C 1
ATOM 1478 O O . HIS A 1 193 ? 19.419 -5.867 -3.839 1.00 78.06 193 HIS A O 1
ATOM 1484 N N . ALA A 1 194 ? 19.435 -8.112 -3.919 1.00 74.44 194 ALA A N 1
ATOM 1485 C CA . ALA A 1 194 ? 19.830 -8.190 -5.326 1.00 74.44 194 ALA A CA 1
ATOM 1486 C C . ALA A 1 194 ? 18.823 -7.485 -6.258 1.00 74.44 194 ALA A C 1
ATOM 1488 O O . ALA A 1 194 ? 19.215 -6.806 -7.217 1.00 74.44 194 ALA A O 1
ATOM 1489 N N . LEU A 1 195 ? 17.525 -7.605 -5.951 1.00 71.94 195 LEU A N 1
ATOM 1490 C CA . LEU A 1 195 ? 16.444 -6.909 -6.648 1.00 71.94 195 LEU A CA 1
ATOM 1491 C C . LEU A 1 195 ? 16.546 -5.384 -6.488 1.00 71.94 195 LEU A C 1
ATOM 1493 O O . LEU A 1 195 ? 16.473 -4.663 -7.487 1.00 71.94 195 LEU A O 1
ATOM 1497 N N . THR A 1 196 ? 16.763 -4.886 -5.266 1.00 80.19 196 THR A N 1
ATOM 1498 C CA . THR A 1 196 ? 16.971 -3.454 -4.996 1.00 80.19 196 THR A CA 1
ATOM 1499 C C . THR A 1 196 ? 18.172 -2.900 -5.752 1.00 80.19 196 THR A C 1
ATOM 1501 O O . THR A 1 196 ? 18.027 -1.919 -6.485 1.00 80.19 196 THR A O 1
ATOM 1504 N N . ASP A 1 197 ? 19.340 -3.529 -5.616 1.00 79.38 197 ASP A N 1
ATOM 1505 C CA . ASP A 1 197 ? 20.581 -3.064 -6.241 1.00 79.38 197 ASP A CA 1
ATOM 1506 C C . ASP A 1 197 ? 20.452 -3.004 -7.761 1.00 79.38 197 ASP A C 1
ATOM 1508 O O . ASP A 1 197 ? 20.899 -2.048 -8.405 1.00 79.38 197 ASP A O 1
ATOM 1512 N N . THR A 1 198 ? 19.787 -3.999 -8.349 1.00 71.62 198 THR A N 1
ATOM 1513 C CA . THR A 1 198 ? 19.600 -4.034 -9.796 1.00 71.62 198 THR A CA 1
ATOM 1514 C C . THR A 1 198 ? 18.600 -2.992 -10.273 1.00 71.62 198 THR A C 1
ATOM 1516 O O . THR A 1 198 ? 18.845 -2.357 -11.298 1.00 71.62 198 THR A O 1
ATOM 1519 N N . LEU A 1 199 ? 17.508 -2.755 -9.543 1.00 73.31 199 LEU A N 1
ATOM 1520 C CA . LEU A 1 199 ? 16.559 -1.696 -9.888 1.00 73.31 199 LEU A CA 1
ATOM 1521 C C . LEU A 1 199 ? 17.171 -0.306 -9.726 1.00 73.31 199 LEU A C 1
ATOM 1523 O O . LEU A 1 199 ? 16.952 0.554 -10.578 1.00 73.31 199 LEU A O 1
ATOM 1527 N N . ASP A 1 200 ? 18.006 -0.096 -8.710 1.00 76.44 200 ASP A N 1
ATOM 1528 C CA . ASP A 1 200 ? 18.777 1.137 -8.564 1.00 76.44 200 ASP A CA 1
ATOM 1529 C C . ASP A 1 200 ? 19.793 1.306 -9.700 1.00 76.44 200 ASP A C 1
ATOM 1531 O O . ASP A 1 200 ? 19.923 2.398 -10.261 1.00 76.44 200 ASP A O 1
ATOM 1535 N N . ALA A 1 201 ? 20.487 0.237 -10.095 1.00 72.25 201 ALA A N 1
ATOM 1536 C CA . ALA A 1 201 ? 21.390 0.263 -11.239 1.00 72.25 201 ALA A CA 1
ATOM 1537 C C . ALA A 1 201 ? 20.641 0.538 -12.554 1.00 72.25 201 ALA A C 1
ATOM 1539 O O . ALA A 1 201 ? 21.092 1.364 -13.346 1.00 72.25 201 ALA A O 1
ATOM 1540 N N . ALA A 1 202 ? 19.486 -0.094 -12.775 1.00 70.81 202 ALA A N 1
ATOM 1541 C CA . ALA A 1 202 ? 18.640 0.105 -13.948 1.00 70.81 202 ALA A CA 1
ATOM 1542 C C . ALA A 1 202 ? 18.060 1.524 -13.998 1.00 70.81 202 ALA A C 1
ATOM 1544 O O . ALA A 1 202 ? 18.074 2.150 -15.056 1.00 70.81 202 ALA A O 1
ATOM 1545 N N . ALA A 1 203 ? 17.626 2.078 -12.862 1.00 72.38 203 ALA A N 1
ATOM 1546 C CA . ALA A 1 203 ? 17.164 3.459 -12.766 1.00 72.38 203 ALA A CA 1
ATOM 1547 C C . ALA A 1 203 ? 18.290 4.460 -13.073 1.00 72.38 203 ALA A C 1
ATOM 1549 O O . ALA A 1 203 ? 18.078 5.420 -13.819 1.00 72.38 203 ALA A O 1
ATOM 1550 N N . ARG A 1 204 ? 19.509 4.216 -12.566 1.00 74.88 204 ARG A N 1
ATOM 1551 C CA . ARG A 1 204 ? 20.695 5.044 -12.856 1.00 74.88 204 ARG A CA 1
ATOM 1552 C C . ARG A 1 204 ? 21.123 4.949 -14.321 1.00 74.88 204 ARG A C 1
ATOM 1554 O O . ARG A 1 204 ? 21.414 5.974 -14.931 1.00 74.88 204 ARG A O 1
ATOM 1561 N N . ALA A 1 205 ? 21.145 3.740 -14.880 1.00 74.19 205 ALA A N 1
ATOM 1562 C CA . ALA A 1 205 ? 21.534 3.476 -16.265 1.00 74.19 205 ALA A CA 1
ATOM 1563 C C . ALA A 1 205 ? 20.427 3.802 -17.283 1.00 74.19 205 ALA A C 1
ATOM 1565 O O . ALA A 1 205 ? 20.711 3.894 -18.474 1.00 74.19 205 ALA A O 1
ATOM 1566 N N . ARG A 1 206 ? 19.182 3.988 -16.819 1.00 71.25 206 ARG A N 1
ATOM 1567 C CA . ARG A 1 206 ? 17.966 4.072 -17.644 1.00 71.25 206 ARG A CA 1
ATOM 1568 C C . ARG A 1 206 ? 17.818 2.868 -18.580 1.00 71.25 206 ARG A C 1
ATOM 1570 O O . ARG A 1 206 ? 17.452 3.027 -19.739 1.00 71.25 206 ARG A O 1
ATOM 1577 N N . ASP A 1 207 ? 18.119 1.678 -18.065 1.00 76.94 207 ASP A N 1
ATOM 1578 C CA . ASP A 1 207 ? 18.104 0.419 -18.815 1.00 76.94 207 ASP A CA 1
ATOM 1579 C C . ASP A 1 207 ? 16.926 -0.462 -18.368 1.00 76.94 207 ASP A C 1
ATOM 1581 O O . ASP A 1 207 ? 17.036 -1.205 -17.387 1.00 76.94 207 ASP A O 1
ATOM 1585 N N . PRO A 1 208 ? 15.779 -0.383 -19.057 1.00 72.00 208 PRO A N 1
ATOM 1586 C CA . PRO A 1 208 ? 14.609 -1.168 -18.701 1.00 72.00 208 PRO A CA 1
ATOM 1587 C C . PRO A 1 208 ? 14.715 -2.660 -19.043 1.00 72.00 208 PRO A C 1
ATOM 1589 O O . PRO A 1 208 ? 13.962 -3.455 -18.483 1.00 72.00 208 PRO A O 1
ATOM 1592 N N . GLU A 1 209 ? 15.606 -3.080 -19.951 1.00 75.94 209 GLU A N 1
ATOM 1593 C CA . GLU A 1 209 ? 15.691 -4.499 -20.332 1.00 75.94 209 GLU A CA 1
ATOM 1594 C C . GLU A 1 209 ? 16.220 -5.353 -19.183 1.00 75.94 209 GLU A C 1
ATOM 1596 O O . GLU A 1 209 ? 15.744 -6.470 -18.970 1.00 75.94 209 GLU A O 1
ATOM 1601 N N . ARG A 1 210 ? 17.111 -4.780 -18.366 1.00 70.88 210 ARG A N 1
ATOM 1602 C CA . ARG A 1 210 ? 17.576 -5.387 -17.111 1.00 70.88 210 ARG A CA 1
ATOM 1603 C C . ARG A 1 210 ? 16.455 -5.660 -16.116 1.00 70.88 210 ARG A C 1
ATOM 1605 O O . ARG A 1 210 ? 16.594 -6.552 -15.288 1.00 70.88 210 ARG A O 1
ATOM 1612 N N . VAL A 1 211 ? 15.350 -4.922 -16.195 1.00 70.25 211 VAL A N 1
ATOM 1613 C CA . VAL A 1 211 ? 14.251 -5.018 -15.229 1.00 70.25 211 VAL A CA 1
ATOM 1614 C C . VAL A 1 211 ? 13.318 -6.197 -15.524 1.00 70.25 211 VAL A C 1
ATOM 1616 O O . VAL A 1 211 ? 12.752 -6.777 -14.601 1.00 70.25 211 VAL A O 1
ATOM 1619 N N . ARG A 1 212 ? 13.224 -6.638 -16.786 1.00 71.50 212 ARG A N 1
ATOM 1620 C CA . ARG A 1 212 ? 12.361 -7.767 -17.184 1.00 71.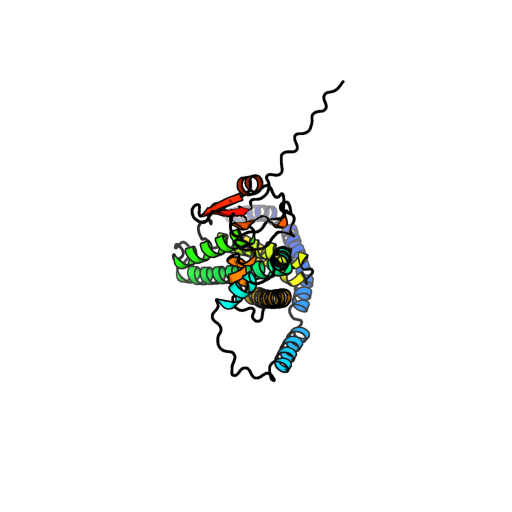50 212 ARG A CA 1
ATOM 1621 C C . ARG A 1 212 ? 12.721 -9.082 -16.506 1.00 71.50 212 ARG A C 1
ATOM 1623 O O . ARG A 1 212 ? 11.829 -9.848 -16.160 1.00 71.50 212 ARG A O 1
ATOM 1630 N N . ALA A 1 213 ? 14.013 -9.340 -16.311 1.00 70.88 213 ALA A N 1
ATOM 1631 C CA . ALA A 1 213 ? 14.481 -10.564 -15.663 1.00 70.88 213 ALA A CA 1
ATOM 1632 C C . ALA A 1 213 ? 13.971 -10.694 -14.216 1.00 70.88 213 ALA A C 1
ATOM 1634 O O . ALA A 1 213 ? 13.863 -11.801 -13.702 1.00 70.88 213 ALA A O 1
ATOM 1635 N N . TYR A 1 214 ? 13.611 -9.575 -13.582 1.00 70.81 214 TYR A N 1
ATOM 1636 C CA . TYR A 1 214 ? 13.191 -9.537 -12.189 1.00 70.81 214 TYR A CA 1
ATOM 1637 C C . TYR A 1 214 ? 11.684 -9.648 -11.975 1.00 70.81 214 TYR A C 1
ATOM 1639 O O . TYR A 1 214 ? 11.288 -9.962 -10.858 1.00 70.81 214 TYR A O 1
ATOM 1647 N N . ASP A 1 215 ? 10.844 -9.498 -13.007 1.00 76.12 215 ASP A N 1
ATOM 1648 C CA . ASP A 1 215 ? 9.424 -9.889 -12.909 1.00 76.12 215 ASP A CA 1
ATOM 1649 C C . ASP A 1 215 ? 9.304 -11.375 -12.519 1.00 76.12 215 ASP A C 1
ATOM 1651 O O . ASP A 1 215 ? 8.491 -11.754 -11.678 1.00 76.12 215 ASP A O 1
ATOM 1655 N N . LEU A 1 216 ? 10.217 -12.202 -13.045 1.00 74.50 216 LEU A N 1
ATOM 1656 C CA . LEU A 1 216 ? 10.318 -13.633 -12.747 1.00 74.50 216 LEU A CA 1
ATOM 1657 C C . LEU A 1 216 ? 10.721 -13.939 -11.297 1.00 74.50 216 LEU A C 1
ATOM 1659 O O . LEU A 1 216 ? 10.475 -15.047 -10.836 1.00 74.50 216 LEU A O 1
ATOM 1663 N N . VAL A 1 217 ? 11.327 -12.987 -10.581 1.00 78.81 217 VAL A N 1
ATOM 1664 C CA . VAL A 1 217 ? 11.754 -13.149 -9.178 1.00 78.81 217 VAL A CA 1
ATOM 1665 C C . VAL A 1 217 ? 10.760 -12.480 -8.230 1.00 78.81 217 VAL A C 1
ATOM 1667 O O . VAL A 1 217 ? 10.352 -13.065 -7.227 1.00 78.81 217 VAL A O 1
ATOM 1670 N N . ALA A 1 218 ? 10.329 -11.261 -8.561 1.00 81.38 218 ALA A N 1
ATOM 1671 C CA . ALA A 1 218 ? 9.421 -10.471 -7.745 1.00 81.38 218 ALA A CA 1
ATOM 1672 C C . ALA A 1 218 ? 8.037 -11.122 -7.640 1.00 81.38 218 ALA A C 1
ATOM 1674 O O . ALA A 1 218 ? 7.488 -11.166 -6.540 1.00 81.38 218 ALA A O 1
ATOM 1675 N N . ARG A 1 219 ? 7.491 -11.669 -8.740 1.00 88.00 219 ARG A N 1
ATOM 1676 C CA . ARG A 1 219 ? 6.142 -12.256 -8.739 1.00 88.00 219 ARG A CA 1
ATOM 1677 C C . ARG A 1 219 ? 6.039 -13.505 -7.847 1.00 88.00 219 ARG A C 1
ATOM 1679 O O . ARG A 1 219 ? 5.226 -13.473 -6.926 1.00 88.00 219 ARG A O 1
ATOM 1686 N N . PRO A 1 220 ? 6.890 -14.547 -7.975 1.00 86.44 220 PRO A N 1
ATOM 1687 C CA . PRO A 1 220 ? 6.813 -15.711 -7.082 1.00 86.44 220 PRO A CA 1
ATOM 1688 C C . PRO A 1 220 ? 7.010 -15.363 -5.602 1.00 86.44 220 PRO A C 1
ATOM 1690 O O . PRO A 1 220 ? 6.384 -15.963 -4.722 1.00 86.44 220 PRO A O 1
ATOM 1693 N N . LEU A 1 221 ? 7.875 -14.385 -5.316 1.00 83.12 221 LEU A N 1
ATOM 1694 C CA . LEU A 1 221 ? 8.112 -13.919 -3.957 1.00 83.12 221 LEU A CA 1
ATOM 1695 C C . LEU A 1 221 ? 6.898 -13.159 -3.401 1.00 83.12 221 LEU A C 1
ATOM 1697 O O . LEU A 1 221 ? 6.488 -13.433 -2.271 1.00 83.12 221 LEU A O 1
ATOM 1701 N N . ALA A 1 222 ? 6.290 -12.265 -4.187 1.00 86.94 222 ALA A N 1
ATOM 1702 C CA . ALA A 1 222 ? 5.044 -11.595 -3.828 1.00 86.94 222 ALA A CA 1
ATOM 1703 C C . ALA A 1 222 ? 3.928 -12.622 -3.575 1.00 86.94 222 ALA A C 1
ATOM 1705 O O . ALA A 1 222 ? 3.352 -12.621 -2.490 1.00 86.94 222 ALA A O 1
ATOM 1706 N N . ASP A 1 223 ? 3.718 -13.584 -4.477 1.00 89.19 223 ASP A N 1
ATOM 1707 C CA . ASP A 1 223 ? 2.710 -14.646 -4.330 1.00 89.19 223 ASP A CA 1
ATOM 1708 C C . ASP A 1 223 ? 2.923 -15.490 -3.063 1.00 89.19 223 ASP A C 1
ATOM 1710 O O . ASP A 1 223 ? 1.977 -15.908 -2.387 1.00 89.19 223 ASP A O 1
ATOM 1714 N N . SER A 1 224 ? 4.181 -15.771 -2.718 1.00 87.31 224 SER A N 1
ATOM 1715 C CA . SER A 1 224 ? 4.541 -16.461 -1.475 1.00 87.31 224 SER A CA 1
ATOM 1716 C C . SER A 1 224 ? 4.165 -15.643 -0.234 1.00 87.31 224 SER A C 1
ATOM 1718 O O . SER A 1 224 ? 3.630 -16.193 0.736 1.00 87.31 224 SER A O 1
ATOM 1720 N N . LEU A 1 225 ? 4.377 -14.324 -0.271 1.00 87.00 225 LEU A N 1
ATOM 1721 C CA . LEU A 1 225 ? 4.009 -13.408 0.809 1.00 87.00 225 LEU A CA 1
ATOM 1722 C C . LEU A 1 225 ? 2.497 -13.226 0.936 1.00 87.00 225 LEU A C 1
ATOM 1724 O O . LEU A 1 225 ? 2.006 -13.213 2.063 1.00 87.00 225 LEU A O 1
ATOM 1728 N N . VAL A 1 226 ? 1.751 -13.167 -0.173 1.00 91.06 226 VAL A N 1
ATOM 1729 C CA . VAL A 1 226 ? 0.278 -13.143 -0.143 1.00 91.06 226 VAL A CA 1
ATOM 1730 C C . VAL A 1 226 ? -0.252 -14.409 0.531 1.00 91.06 226 VAL A C 1
ATOM 1732 O O . VAL A 1 226 ? -1.089 -14.329 1.433 1.00 91.06 226 VAL A O 1
ATOM 1735 N N . ARG A 1 227 ? 0.293 -15.583 0.185 1.00 91.38 227 ARG A N 1
ATOM 1736 C CA . ARG A 1 227 ? -0.059 -16.849 0.848 1.00 91.38 227 ARG A CA 1
ATOM 1737 C C . ARG A 1 227 ? 0.280 -16.854 2.336 1.00 91.38 227 ARG A C 1
ATOM 1739 O O . ARG A 1 227 ? -0.508 -17.349 3.142 1.00 91.38 227 ARG A O 1
ATOM 1746 N N . ASP A 1 228 ? 1.426 -16.298 2.727 1.00 87.19 228 ASP A N 1
ATOM 1747 C CA . ASP A 1 228 ? 1.795 -16.175 4.142 1.00 87.19 228 ASP A CA 1
ATOM 1748 C C . ASP A 1 228 ? 0.868 -15.231 4.910 1.00 87.19 228 ASP A C 1
ATOM 1750 O O . ASP A 1 228 ? 0.426 -15.563 6.012 1.00 87.19 228 ASP A O 1
ATOM 1754 N N . ALA A 1 229 ? 0.527 -14.090 4.310 1.00 88.69 229 ALA A N 1
ATOM 1755 C CA . ALA A 1 229 ? -0.420 -13.130 4.856 1.00 88.69 229 ALA A CA 1
ATOM 1756 C C . ALA A 1 229 ? -1.805 -13.765 5.050 1.00 88.69 229 ALA A C 1
ATOM 1758 O O . ALA A 1 229 ? -2.362 -13.679 6.145 1.00 88.69 229 ALA A O 1
ATOM 1759 N N . GLY A 1 230 ? -2.319 -14.481 4.043 1.00 91.81 230 GLY A N 1
ATOM 1760 C CA . GLY A 1 230 ? -3.587 -15.211 4.133 1.00 91.81 230 GLY A CA 1
ATOM 1761 C C . GLY A 1 230 ? -3.611 -16.215 5.287 1.00 91.81 230 GLY A C 1
ATOM 1762 O O . GLY A 1 230 ? -4.540 -16.203 6.095 1.00 91.81 230 GLY A O 1
ATOM 1763 N N . ARG A 1 231 ? -2.544 -17.017 5.447 1.00 91.81 231 ARG A N 1
ATOM 1764 C CA . ARG A 1 231 ? -2.417 -17.969 6.568 1.00 91.81 231 ARG A CA 1
ATOM 1765 C C . ARG A 1 231 ? -2.408 -17.279 7.932 1.00 91.81 231 ARG A C 1
ATOM 1767 O O . ARG A 1 231 ? -3.098 -17.734 8.840 1.00 91.81 231 ARG A O 1
ATOM 1774 N N . ARG A 1 232 ? -1.651 -16.187 8.087 1.00 90.06 232 ARG A N 1
ATOM 1775 C CA . ARG A 1 232 ? -1.572 -15.408 9.342 1.00 90.06 232 ARG A CA 1
ATOM 1776 C C . ARG A 1 232 ? -2.903 -14.765 9.719 1.00 90.06 232 ARG A C 1
ATOM 1778 O O . ARG A 1 232 ? -3.211 -14.612 10.898 1.00 90.06 232 ARG A O 1
ATOM 1785 N N . LEU A 1 233 ? -3.679 -14.379 8.713 1.00 90.12 233 LEU A N 1
ATOM 1786 C CA . LEU A 1 233 ? -5.000 -13.786 8.877 1.00 90.12 233 LEU A CA 1
ATOM 1787 C C . LEU A 1 233 ? -6.111 -14.835 8.995 1.00 90.12 233 LEU A C 1
ATOM 1789 O O . LEU A 1 233 ? -7.255 -14.461 9.231 1.00 90.12 233 LEU A O 1
ATOM 1793 N N . HIS A 1 234 ? -5.775 -16.126 8.886 1.00 92.38 234 HIS A N 1
ATOM 1794 C CA . HIS A 1 234 ? -6.721 -17.242 8.877 1.00 92.38 234 HIS A CA 1
ATOM 1795 C C . HIS A 1 234 ? -7.817 -17.086 7.813 1.00 92.38 234 HIS A C 1
ATOM 1797 O O . HIS A 1 234 ? -8.978 -17.408 8.055 1.00 92.38 234 HIS A O 1
ATOM 1803 N N . LEU A 1 235 ? -7.444 -16.573 6.639 1.00 89.06 235 LEU A N 1
ATOM 1804 C CA . LEU A 1 235 ? -8.371 -16.376 5.532 1.00 89.06 235 LEU A CA 1
ATOM 1805 C C . LEU A 1 235 ? -8.525 -17.664 4.706 1.00 89.06 235 LEU A C 1
ATOM 1807 O O . LEU A 1 235 ? -7.540 -18.381 4.513 1.00 89.06 235 LEU A O 1
ATOM 1811 N N . PRO A 1 236 ? -9.740 -17.956 4.204 1.00 82.06 236 PRO A N 1
ATOM 1812 C CA . PRO A 1 236 ? -10.011 -19.157 3.412 1.00 82.06 236 PRO A CA 1
ATOM 1813 C C . PRO A 1 236 ? -9.418 -19.081 2.000 1.00 82.06 236 PRO A C 1
ATOM 1815 O O . PRO A 1 236 ? -9.104 -20.110 1.406 1.00 82.06 236 PRO A O 1
ATOM 1818 N N . THR A 1 237 ? -9.247 -17.866 1.476 1.00 86.38 237 THR A N 1
ATOM 1819 C CA . THR A 1 237 ? -8.603 -17.586 0.194 1.00 86.38 237 THR A CA 1
ATOM 1820 C C . THR A 1 237 ? -7.710 -16.353 0.304 1.00 86.38 237 THR A C 1
ATOM 1822 O O . THR A 1 237 ? -7.859 -15.516 1.199 1.00 86.38 237 THR A O 1
ATOM 1825 N N . THR A 1 238 ? -6.749 -16.274 -0.607 1.00 87.81 238 THR A N 1
ATOM 1826 C CA . THR A 1 238 ? -5.829 -15.151 -0.791 1.00 87.81 238 THR A CA 1
ATOM 1827 C C . THR A 1 238 ? -6.198 -14.277 -1.984 1.00 87.81 238 THR A C 1
ATOM 1829 O O . THR A 1 238 ? -5.613 -13.208 -2.158 1.00 87.81 238 THR A O 1
ATOM 1832 N N . ASP A 1 239 ? -7.163 -14.712 -2.793 1.00 88.38 239 ASP A N 1
ATOM 1833 C CA . ASP A 1 239 ? -7.599 -13.993 -3.985 1.00 88.38 239 ASP A CA 1
ATOM 1834 C C . ASP A 1 239 ? -8.261 -12.673 -3.577 1.00 88.38 239 ASP A C 1
ATOM 1836 O O . ASP A 1 239 ? -9.145 -12.639 -2.726 1.00 88.38 239 ASP A O 1
ATOM 1840 N N . GLY A 1 240 ? -7.784 -11.556 -4.128 1.00 88.56 240 GLY A N 1
ATOM 1841 C CA . GLY A 1 240 ? -8.251 -10.222 -3.739 1.00 88.56 240 GLY A CA 1
ATOM 1842 C C . GLY A 1 240 ? -7.724 -9.718 -2.386 1.00 88.56 240 GLY A C 1
ATOM 1843 O O . GLY A 1 240 ? -8.033 -8.588 -2.006 1.00 88.56 240 GLY A O 1
ATOM 1844 N N . LEU A 1 241 ? -6.877 -10.480 -1.673 1.00 90.12 241 LEU A N 1
ATOM 1845 C CA . LEU A 1 241 ? -6.316 -10.059 -0.381 1.00 90.12 241 LEU A CA 1
ATOM 1846 C C . LEU A 1 241 ? -5.591 -8.720 -0.488 1.00 90.12 241 LEU A C 1
ATOM 1848 O O . LEU A 1 241 ? -5.887 -7.801 0.272 1.00 90.12 241 LEU A O 1
ATOM 1852 N N . VAL A 1 242 ? -4.662 -8.574 -1.434 1.00 88.31 242 VAL A N 1
ATOM 1853 C CA . VAL A 1 242 ? -3.882 -7.334 -1.521 1.00 88.31 242 VAL A CA 1
ATOM 1854 C C . VAL A 1 242 ? -4.738 -6.148 -1.951 1.00 88.31 242 VAL A C 1
ATOM 1856 O O . VAL A 1 242 ? -4.552 -5.056 -1.421 1.00 88.31 242 VAL A O 1
ATOM 1859 N N . ALA A 1 243 ? -5.716 -6.357 -2.836 1.00 88.69 243 ALA A N 1
ATOM 1860 C CA . ALA A 1 243 ? -6.683 -5.320 -3.190 1.00 88.69 243 ALA A CA 1
ATOM 1861 C C . ALA A 1 243 ? -7.450 -4.846 -1.945 1.00 88.69 243 ALA A C 1
ATOM 1863 O O . ALA A 1 243 ? -7.454 -3.655 -1.640 1.00 88.69 243 ALA A O 1
ATOM 1864 N N . ALA A 1 244 ? -7.970 -5.779 -1.143 1.00 88.06 244 ALA A N 1
ATOM 1865 C CA . ALA A 1 244 ? -8.656 -5.450 0.101 1.00 88.06 244 ALA A CA 1
ATOM 1866 C C . ALA A 1 244 ? -7.737 -4.742 1.120 1.00 88.06 244 ALA A C 1
ATOM 1868 O O . ALA A 1 244 ? -8.172 -3.814 1.810 1.00 88.06 244 ALA A O 1
ATOM 1869 N N . LEU A 1 245 ? -6.462 -5.136 1.216 1.00 87.44 245 LEU A N 1
ATOM 1870 C CA . LEU A 1 245 ? -5.470 -4.459 2.059 1.00 87.44 245 LEU A CA 1
ATOM 1871 C C . LEU A 1 245 ? -5.202 -3.019 1.583 1.00 87.44 245 LEU A C 1
ATOM 1873 O O . LEU A 1 245 ? -5.192 -2.105 2.410 1.00 87.44 245 LEU A O 1
ATOM 1877 N N . LEU A 1 246 ? -5.027 -2.806 0.275 1.00 84.31 246 LEU A N 1
ATOM 1878 C CA . LEU A 1 246 ? -4.782 -1.495 -0.347 1.00 84.31 246 LEU A CA 1
ATOM 1879 C C . LEU A 1 246 ? -5.992 -0.556 -0.276 1.00 84.31 246 LEU A C 1
ATOM 1881 O O . LEU A 1 246 ? -5.828 0.658 -0.125 1.00 84.31 246 LEU A O 1
ATOM 1885 N N . ASP A 1 247 ? -7.202 -1.111 -0.299 1.00 85.38 247 ASP A N 1
ATOM 1886 C CA . ASP A 1 247 ? -8.445 -0.373 -0.057 1.00 85.38 247 ASP A CA 1
ATOM 1887 C C . ASP A 1 247 ? -8.608 0.066 1.404 1.00 85.38 247 ASP A C 1
ATOM 1889 O O . ASP A 1 247 ? -9.551 0.779 1.749 1.00 85.38 247 ASP A O 1
ATOM 1893 N N . GLY A 1 248 ? -7.665 -0.306 2.273 1.00 80.19 248 GLY A N 1
ATOM 1894 C CA . GLY A 1 248 ? -7.666 0.099 3.669 1.00 80.19 248 GLY A CA 1
ATOM 1895 C C . GLY A 1 248 ? -8.670 -0.690 4.498 1.00 80.19 248 GLY A C 1
ATOM 1896 O O . GLY A 1 248 ? -9.111 -0.206 5.534 1.00 80.19 248 GLY A O 1
ATOM 1897 N N . THR A 1 249 ? -9.015 -1.918 4.103 1.00 83.06 249 THR A N 1
ATOM 1898 C CA . THR A 1 249 ? -9.954 -2.759 4.866 1.00 83.06 249 THR A CA 1
ATOM 1899 C C . THR A 1 249 ? -9.458 -3.035 6.290 1.00 83.06 249 THR A C 1
ATOM 1901 O O . THR A 1 249 ? -10.233 -3.080 7.247 1.00 83.06 249 THR A O 1
ATOM 1904 N N . LEU A 1 250 ? -8.138 -3.157 6.466 1.00 84.56 250 LEU A N 1
ATOM 1905 C CA . LEU A 1 250 ? -7.544 -3.234 7.800 1.00 84.56 250 LEU A CA 1
ATOM 1906 C C . LEU A 1 250 ? -7.622 -1.912 8.566 1.00 84.56 250 LEU A C 1
ATOM 1908 O O . LEU A 1 250 ? -7.585 -1.948 9.790 1.00 84.56 250 LEU A O 1
ATOM 1912 N N . ASP A 1 251 ? -7.725 -0.780 7.876 1.00 86.88 251 ASP A N 1
ATOM 1913 C CA . ASP A 1 251 ? -7.796 0.563 8.452 1.00 86.88 251 ASP A CA 1
ATOM 1914 C C . ASP A 1 251 ? -9.228 1.000 8.773 1.00 86.88 251 ASP A C 1
ATOM 1916 O O . ASP A 1 251 ? -9.403 2.021 9.430 1.00 86.88 251 ASP A O 1
ATOM 1920 N N . ASP A 1 252 ? -10.241 0.243 8.359 1.00 90.62 252 ASP A N 1
ATOM 1921 C CA . ASP A 1 252 ? -11.649 0.594 8.521 1.00 90.62 252 ASP A CA 1
ATOM 1922 C C . ASP A 1 252 ? -12.215 0.178 9.889 1.00 90.62 252 ASP A C 1
ATOM 1924 O O . ASP A 1 252 ? -12.697 -0.938 10.079 1.00 90.62 252 ASP A O 1
ATOM 1928 N N . PHE A 1 253 ? -12.166 1.067 10.878 1.00 93.62 253 PHE A N 1
ATOM 1929 C CA . PHE A 1 253 ? -12.704 0.829 12.221 1.00 93.62 253 PHE A CA 1
ATOM 1930 C C . PHE A 1 253 ? -14.005 1.598 12.479 1.00 93.62 253 PHE A C 1
ATOM 1932 O O . PHE A 1 253 ? -14.349 1.810 13.647 1.00 93.62 253 PHE A O 1
ATOM 1939 N N . THR A 1 254 ? -14.748 2.002 11.439 1.00 94.44 254 THR A N 1
ATOM 1940 C CA . THR A 1 254 ? -15.952 2.840 11.593 1.00 94.44 254 THR A CA 1
ATOM 1941 C C . THR A 1 254 ? -17.007 2.226 12.500 1.00 94.44 254 THR A C 1
ATOM 1943 O O . THR A 1 254 ? -17.674 2.983 13.191 1.00 94.44 254 THR A O 1
ATOM 1946 N N . ASP A 1 255 ? -17.096 0.897 12.571 1.00 94.19 255 ASP A N 1
ATOM 1947 C CA . ASP A 1 255 ? -18.063 0.156 13.401 1.00 94.19 255 ASP A CA 1
ATOM 1948 C C . ASP A 1 255 ? -17.387 -0.798 14.401 1.00 94.19 255 ASP A C 1
ATOM 1950 O O . ASP A 1 255 ? -17.983 -1.751 14.908 1.00 94.19 255 ASP A O 1
ATOM 1954 N N . ALA A 1 256 ? -16.099 -0.579 14.671 1.00 94.38 256 ALA A N 1
ATOM 1955 C CA . ALA A 1 256 ? -15.303 -1.480 15.489 1.00 94.38 256 ALA A CA 1
ATOM 1956 C C . ALA A 1 256 ? -15.390 -1.174 16.991 1.00 94.38 256 ALA A C 1
ATOM 1958 O O . ALA A 1 256 ? -15.457 -0.021 17.426 1.0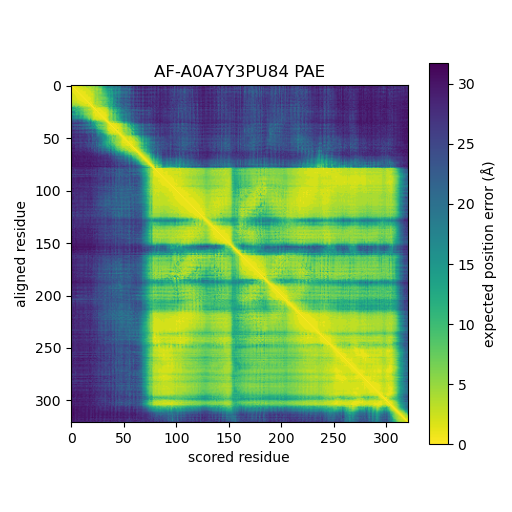0 94.38 256 ALA A O 1
ATOM 1959 N N . ASP A 1 257 ? -15.268 -2.226 17.802 1.00 95.88 257 ASP A N 1
ATOM 1960 C CA . ASP A 1 257 ? -15.063 -2.100 19.242 1.00 95.88 257 ASP A CA 1
ATOM 1961 C C . ASP A 1 257 ? -13.566 -1.970 19.580 1.00 95.88 257 ASP A C 1
ATOM 1963 O O . ASP A 1 257 ? -12.788 -2.920 19.454 1.00 95.88 257 ASP A O 1
ATOM 1967 N N . LEU A 1 258 ? -13.166 -0.773 20.014 1.00 96.06 258 LEU A N 1
ATOM 1968 C CA . LEU A 1 258 ? -11.817 -0.407 20.451 1.00 96.06 258 LEU A CA 1
ATOM 1969 C C . LEU A 1 258 ? -11.726 -0.195 21.972 1.00 96.06 258 LEU A C 1
ATOM 1971 O O . LEU A 1 258 ? -10.718 0.323 22.453 1.00 96.06 258 LEU A O 1
ATOM 1975 N N . THR A 1 259 ? -12.717 -0.623 22.761 1.00 95.44 259 THR A N 1
ATOM 1976 C CA . THR A 1 259 ? -12.751 -0.417 24.226 1.00 95.44 259 THR A CA 1
ATOM 1977 C C . THR A 1 259 ? -11.528 -0.968 24.961 1.00 95.44 259 THR A C 1
ATOM 1979 O O . THR A 1 259 ? -11.161 -0.479 26.028 1.00 95.44 259 THR A O 1
ATOM 1982 N N . GLY A 1 260 ? -10.864 -1.967 24.379 1.00 91.81 260 GLY A N 1
ATOM 1983 C CA . GLY A 1 260 ? -9.652 -2.582 24.908 1.00 91.81 260 GLY A CA 1
ATOM 1984 C C . GLY A 1 260 ? -8.341 -2.076 24.303 1.00 91.81 260 GLY A C 1
ATOM 1985 O O . GLY A 1 260 ? -7.347 -2.797 24.416 1.00 91.81 260 GLY A O 1
ATOM 1986 N N . VAL A 1 261 ? -8.339 -0.932 23.611 1.00 93.44 261 VAL A N 1
ATOM 1987 C CA . VAL A 1 261 ? -7.193 -0.381 22.869 1.00 93.44 261 VAL A CA 1
ATOM 1988 C C . VAL A 1 261 ? -6.793 0.975 23.447 1.00 93.44 261 VAL A C 1
ATOM 1990 O O . VAL A 1 261 ? -7.644 1.798 23.748 1.00 93.44 261 VAL A O 1
ATOM 1993 N N . ASN A 1 262 ? -5.493 1.245 23.593 1.00 92.44 262 ASN A N 1
ATOM 1994 C CA . ASN A 1 262 ? -5.025 2.558 24.041 1.00 92.44 262 ASN A CA 1
ATOM 1995 C C . ASN A 1 262 ? -5.232 3.606 22.923 1.00 92.44 262 ASN A C 1
ATOM 1997 O O . ASN A 1 262 ? -4.558 3.502 21.898 1.00 92.44 262 ASN A O 1
ATOM 2001 N N . PRO A 1 263 ? -6.068 4.650 23.108 1.00 90.81 263 PRO A N 1
ATOM 2002 C CA . PRO A 1 263 ? -6.353 5.655 22.075 1.00 90.81 263 PRO A CA 1
ATOM 2003 C C . PRO A 1 263 ? -5.138 6.534 21.730 1.00 90.81 263 PRO A C 1
ATOM 2005 O O . PRO A 1 263 ? -5.168 7.312 20.778 1.00 90.81 263 PRO A O 1
ATOM 2008 N N . ASN A 1 264 ? -4.056 6.434 22.508 1.00 88.94 264 ASN A N 1
ATOM 2009 C CA . ASN A 1 264 ? -2.790 7.115 22.253 1.00 88.94 264 ASN A CA 1
ATOM 2010 C C . ASN A 1 264 ? -1.715 6.199 21.644 1.00 88.94 264 ASN A C 1
ATOM 2012 O O . ASN A 1 264 ? -0.573 6.637 21.507 1.00 88.94 264 ASN A O 1
ATOM 2016 N N . ASP A 1 265 ? -2.041 4.948 21.306 1.00 88.75 265 ASP A N 1
ATOM 2017 C CA . ASP A 1 265 ? -1.114 4.055 20.611 1.00 88.75 265 ASP A CA 1
ATOM 2018 C C . ASP A 1 265 ? -0.793 4.630 19.213 1.00 88.75 265 ASP A C 1
ATOM 2020 O O . ASP A 1 265 ? -1.710 4.835 18.412 1.00 88.75 265 ASP A O 1
ATOM 2024 N N . PRO A 1 266 ? 0.487 4.887 18.878 1.00 84.56 266 PRO A N 1
ATOM 2025 C CA . PRO A 1 266 ? 0.878 5.387 17.557 1.00 84.56 266 PRO A CA 1
ATOM 2026 C C . PRO A 1 266 ? 0.508 4.426 16.416 1.00 84.56 266 PRO A C 1
ATOM 2028 O O . PRO A 1 266 ? 0.409 4.844 15.264 1.00 84.56 266 PRO A O 1
ATOM 2031 N N . GLY A 1 267 ? 0.252 3.154 16.721 1.00 84.56 267 GLY A N 1
ATOM 2032 C CA . GLY A 1 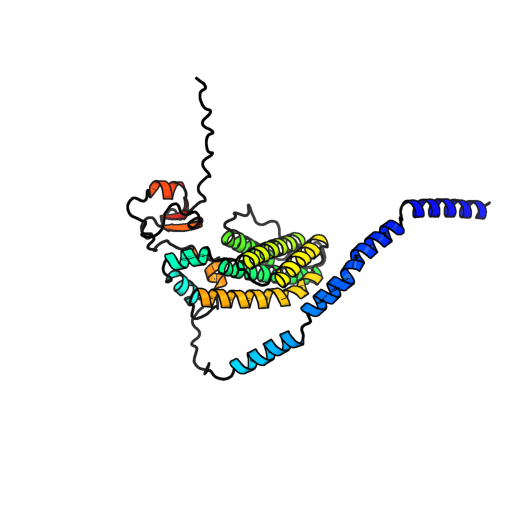267 ? -0.296 2.183 15.786 1.00 84.56 267 GLY A CA 1
ATOM 2033 C C . GLY A 1 267 ? -1.702 2.513 15.288 1.00 84.56 267 GLY A C 1
ATOM 2034 O O . GLY A 1 267 ? -2.112 1.956 14.277 1.00 84.56 267 GLY A O 1
ATOM 2035 N N . LEU A 1 268 ? -2.443 3.411 15.942 1.00 89.44 268 LEU A N 1
ATOM 2036 C CA . LEU A 1 268 ? -3.763 3.847 15.478 1.00 89.44 268 LEU A CA 1
ATOM 2037 C C . LEU A 1 268 ? -3.698 4.914 14.387 1.00 89.44 268 LEU A C 1
ATOM 2039 O O . LEU A 1 268 ? -4.713 5.184 13.757 1.00 89.44 268 LEU A O 1
ATOM 2043 N N . ASN A 1 269 ? -2.529 5.500 14.118 1.00 89.62 269 ASN A N 1
ATOM 2044 C CA . ASN A 1 269 ? -2.393 6.479 13.042 1.00 89.62 269 ASN A CA 1
ATOM 2045 C C . ASN A 1 269 ? -2.942 5.898 11.731 1.00 89.62 269 ASN A C 1
ATOM 2047 O O . ASN A 1 269 ? -2.629 4.764 11.382 1.00 89.62 269 ASN A O 1
ATOM 2051 N N . GLY A 1 270 ? -3.753 6.674 11.028 1.00 87.50 270 GLY A N 1
ATOM 2052 C CA . GLY A 1 270 ? -4.399 6.365 9.761 1.00 87.50 270 GLY A CA 1
ATOM 2053 C C . GLY A 1 270 ? -5.536 5.349 9.801 1.00 87.50 270 GLY A C 1
ATOM 2054 O O . GLY A 1 270 ? -5.955 4.925 8.733 1.00 87.50 270 GLY A O 1
ATOM 2055 N N . ILE A 1 271 ? -6.040 4.951 10.978 1.00 92.75 271 ILE A N 1
ATOM 2056 C CA . ILE A 1 271 ? -7.336 4.259 11.017 1.00 92.75 271 ILE A CA 1
ATOM 2057 C C . ILE A 1 271 ? -8.463 5.226 10.665 1.00 92.75 271 ILE A C 1
ATOM 2059 O O . ILE A 1 271 ? -8.443 6.384 11.091 1.00 92.75 271 ILE A O 1
ATOM 2063 N N . GLN A 1 272 ? -9.457 4.721 9.948 1.00 93.81 272 GLN A N 1
ATOM 2064 C CA . GLN A 1 272 ? -10.766 5.333 9.802 1.00 93.81 272 GLN A CA 1
ATOM 2065 C C . GLN A 1 272 ? -11.615 4.973 11.018 1.00 93.81 272 GLN A C 1
ATOM 2067 O O . GLN A 1 272 ? -11.669 3.817 11.429 1.00 93.81 272 GLN A O 1
ATOM 2072 N N . TRP A 1 273 ? -12.269 5.960 11.609 1.00 96.12 273 TRP A N 1
ATOM 2073 C CA . TRP A 1 273 ? -13.179 5.774 12.730 1.00 96.12 273 TRP A CA 1
ATOM 2074 C C . TRP A 1 273 ? -14.394 6.680 12.559 1.00 96.12 273 TRP A C 1
ATOM 2076 O O . TRP A 1 273 ? -14.326 7.705 11.880 1.00 96.12 273 TRP A O 1
ATOM 2086 N N . SER A 1 274 ? -15.514 6.301 13.163 1.00 96.19 274 SER A N 1
ATOM 2087 C CA . SER A 1 274 ? -16.728 7.112 13.169 1.00 96.19 274 SER A CA 1
ATOM 2088 C C . SER A 1 274 ? -17.106 7.483 14.597 1.00 96.19 274 SER A C 1
ATOM 2090 O O . SER A 1 274 ? -16.866 6.725 15.539 1.00 96.19 274 SER A O 1
ATOM 2092 N N . GLU A 1 275 ? -17.708 8.658 14.774 1.00 94.12 275 GLU A N 1
ATOM 2093 C CA . GLU A 1 275 ? -18.154 9.109 16.099 1.00 94.12 275 GLU A CA 1
ATOM 2094 C C . GLU A 1 275 ? -19.258 8.211 16.683 1.00 94.12 275 GLU A C 1
ATOM 2096 O O . GLU A 1 275 ? -19.338 8.040 17.897 1.00 94.12 275 GLU A O 1
ATOM 2101 N N . THR A 1 276 ? -20.107 7.633 15.829 1.00 93.00 276 THR A N 1
ATOM 2102 C CA . THR A 1 276 ? -21.287 6.867 16.255 1.00 93.00 276 THR A CA 1
ATOM 2103 C C . THR A 1 276 ? -21.083 5.355 16.265 1.00 93.00 276 THR A C 1
ATOM 2105 O O . THR A 1 276 ? -21.751 4.669 17.035 1.00 93.00 276 THR A O 1
ATOM 2108 N N . GLY A 1 277 ? -20.206 4.826 15.413 1.00 94.81 277 GLY A N 1
ATOM 2109 C CA . GLY A 1 277 ? -19.981 3.386 15.261 1.00 94.81 277 GLY A CA 1
ATOM 2110 C C . GLY A 1 277 ? -18.744 2.875 16.004 1.00 94.81 277 GLY A C 1
ATOM 2111 O O . GLY A 1 277 ? -18.779 1.774 16.555 1.00 94.81 277 GLY A O 1
ATOM 2112 N N . THR A 1 278 ? -17.669 3.668 16.110 1.00 96.81 278 THR A N 1
ATOM 2113 C CA . THR A 1 278 ? -16.442 3.224 16.786 1.00 96.81 278 THR A CA 1
ATOM 2114 C C . THR A 1 278 ? -16.590 3.344 18.300 1.00 96.81 278 THR A C 1
ATOM 2116 O O . THR A 1 278 ? -16.775 4.434 18.845 1.00 96.81 278 THR A O 1
ATOM 2119 N N . ARG A 1 279 ? -16.451 2.228 19.023 1.00 97.44 279 ARG A N 1
ATOM 2120 C CA . ARG A 1 279 ? -16.531 2.229 20.492 1.00 97.44 279 ARG A CA 1
ATOM 2121 C C . ARG A 1 279 ? -15.154 2.410 21.104 1.00 97.44 279 ARG A C 1
ATOM 2123 O O . ARG A 1 279 ? -14.323 1.512 21.046 1.00 97.44 279 ARG A O 1
ATOM 2130 N N . TRP A 1 280 ? -14.921 3.554 21.728 1.00 97.06 280 TRP A N 1
ATOM 2131 C CA . TRP A 1 280 ? -13.662 3.861 22.406 1.00 97.06 280 TRP A CA 1
ATOM 2132 C C . TRP A 1 280 ? -13.672 3.436 23.884 1.00 97.06 280 TRP A C 1
ATOM 2134 O O . TRP A 1 280 ? -14.745 3.279 24.471 1.00 97.06 280 TRP A O 1
ATOM 2144 N N . PRO A 1 281 ? -12.497 3.268 24.525 1.00 96.62 281 PRO A N 1
ATOM 2145 C CA . PRO A 1 281 ? -12.429 3.000 25.959 1.00 96.62 281 PRO A CA 1
ATOM 2146 C C . PRO A 1 281 ? -13.128 4.093 26.784 1.00 96.62 281 PRO A C 1
ATOM 2148 O O . PRO A 1 281 ? -13.069 5.271 26.408 1.00 96.62 281 PRO A O 1
ATOM 2151 N N . PRO A 1 282 ? -13.727 3.752 27.940 1.00 95.81 282 PRO A N 1
ATOM 2152 C CA . PRO A 1 282 ? -14.321 4.741 28.834 1.00 95.81 282 PRO A CA 1
ATOM 2153 C C . PRO A 1 282 ? -13.327 5.845 29.222 1.00 95.81 282 PRO A C 1
ATOM 2155 O O . PRO A 1 282 ? -12.178 5.563 29.560 1.00 95.81 282 PRO A O 1
ATOM 2158 N N . GLY A 1 283 ? -13.771 7.105 29.185 1.00 94.62 283 GLY A N 1
ATOM 2159 C CA . GLY A 1 283 ? -12.932 8.270 29.500 1.00 94.62 283 GLY A CA 1
ATOM 2160 C C . GLY A 1 283 ? -12.048 8.764 28.349 1.00 94.62 283 GLY A C 1
ATOM 2161 O O . GLY A 1 283 ? -11.271 9.696 28.546 1.00 94.62 283 GLY A O 1
ATOM 2162 N N . THR A 1 284 ? -12.161 8.176 27.154 1.00 96.50 284 THR A N 1
ATOM 2163 C CA . THR A 1 284 ? -11.506 8.710 25.952 1.00 96.50 284 THR A CA 1
ATOM 2164 C C . THR A 1 284 ? -12.090 10.077 25.590 1.00 96.50 284 THR A C 1
ATOM 2166 O O . THR A 1 284 ? -13.298 10.215 25.412 1.00 96.50 284 THR A O 1
ATOM 2169 N N . ASP A 1 285 ? -11.226 11.085 25.459 1.00 95.75 285 ASP A N 1
ATOM 2170 C CA . ASP A 1 285 ? -11.597 12.422 24.990 1.00 95.75 285 ASP A CA 1
ATOM 2171 C C . ASP A 1 285 ? -11.801 12.405 23.465 1.00 95.75 285 ASP A C 1
ATOM 2173 O O . ASP A 1 285 ? -10.844 12.462 22.684 1.00 95.75 285 ASP A O 1
ATOM 2177 N N . ILE A 1 286 ? -13.064 12.279 23.049 1.00 95.69 286 ILE A N 1
ATOM 2178 C CA . ILE A 1 286 ? -13.461 12.215 21.638 1.00 95.69 286 ILE A CA 1
ATOM 2179 C C . ILE A 1 286 ? -13.153 13.524 20.905 1.00 95.69 286 ILE A C 1
ATOM 2181 O O . ILE A 1 286 ? -12.746 13.480 19.747 1.00 95.69 286 ILE A O 1
ATOM 2185 N N . GLU A 1 287 ? -13.249 14.680 21.565 1.00 95.06 287 GLU A N 1
ATOM 2186 C CA . GLU A 1 287 ? -12.892 15.959 20.941 1.00 95.06 287 GLU A CA 1
ATOM 2187 C C . GLU A 1 287 ? -11.386 16.032 20.678 1.00 95.06 287 GLU A C 1
ATOM 2189 O O . GLU A 1 287 ? -10.953 16.440 19.601 1.00 95.06 287 GLU A O 1
ATOM 2194 N N . ALA A 1 288 ? -10.554 15.551 21.606 1.00 93.62 288 ALA A N 1
ATOM 2195 C CA . ALA A 1 288 ? -9.117 15.443 21.369 1.00 93.62 288 ALA A CA 1
ATOM 2196 C C . ALA A 1 288 ? -8.752 14.420 20.276 1.00 93.62 288 ALA A C 1
ATOM 2198 O O . ALA A 1 288 ? -7.691 14.564 19.655 1.00 93.62 288 ALA A O 1
ATOM 2199 N N . LEU A 1 289 ? -9.573 13.386 20.046 1.00 94.00 289 LEU A N 1
ATOM 2200 C CA . LEU A 1 289 ? -9.433 12.473 18.903 1.00 94.00 289 LEU A CA 1
ATOM 2201 C C . LEU A 1 289 ? -9.873 13.131 17.591 1.00 94.00 289 LEU A C 1
ATOM 2203 O O . LEU A 1 289 ? -9.172 13.009 16.586 1.00 94.00 289 LEU A O 1
ATOM 2207 N N . ARG A 1 290 ? -10.978 13.880 17.591 1.00 94.62 290 ARG A N 1
ATOM 2208 C CA . ARG A 1 290 ? -11.440 14.638 16.423 1.00 94.62 290 ARG A CA 1
ATOM 2209 C C . ARG A 1 290 ? -10.410 15.686 16.008 1.00 94.62 290 ARG A C 1
ATOM 2211 O O . ARG A 1 290 ? -10.007 15.709 14.856 1.00 94.62 290 ARG A O 1
ATOM 2218 N N . ASN A 1 291 ? -9.885 16.460 16.960 1.00 93.12 291 ASN A N 1
ATOM 2219 C CA . ASN A 1 291 ? -8.887 17.510 16.715 1.00 93.12 291 ASN A CA 1
ATOM 2220 C C . ASN A 1 291 ? -7.552 17.001 16.148 1.00 93.12 291 ASN A C 1
ATOM 2222 O O . ASN A 1 291 ? -6.776 17.788 15.610 1.00 93.12 291 ASN A O 1
ATOM 2226 N N . ARG A 1 292 ? -7.246 15.705 16.298 1.00 92.25 292 ARG A N 1
ATOM 2227 C CA . ARG A 1 292 ? -6.059 15.073 15.696 1.00 92.25 292 ARG A CA 1
ATOM 2228 C C . ARG A 1 292 ? -6.382 14.270 14.435 1.00 92.25 292 ARG A C 1
ATOM 2230 O O . ARG A 1 292 ? -5.480 13.634 13.899 1.00 92.25 292 ARG A O 1
ATOM 2237 N N . SER A 1 293 ? -7.641 14.236 14.013 1.00 94.38 293 SER A N 1
ATOM 2238 C CA . SER A 1 293 ? -8.094 13.496 12.840 1.00 94.38 293 SER A CA 1
ATOM 2239 C C . SER A 1 293 ? -8.443 14.440 11.696 1.00 94.38 293 SER A C 1
ATOM 2241 O O . SER A 1 293 ? -8.777 15.600 11.914 1.00 94.38 293 SER A O 1
ATOM 2243 N N . GLU A 1 294 ? -8.392 13.921 10.476 1.00 93.06 294 GLU A N 1
ATOM 2244 C CA . GLU A 1 294 ? -8.912 14.583 9.283 1.00 93.06 294 GLU A CA 1
ATOM 2245 C C . GLU A 1 294 ? -10.287 14.002 8.947 1.00 93.06 294 GLU A C 1
ATOM 2247 O O . GLU A 1 294 ? -10.468 12.786 8.951 1.00 93.06 294 GLU A O 1
ATOM 2252 N N . GLU A 1 295 ? -11.279 14.853 8.698 1.00 93.06 295 GLU A N 1
ATOM 2253 C CA . GLU A 1 295 ? -12.621 14.406 8.323 1.00 93.06 295 GLU A CA 1
ATOM 2254 C C . GLU A 1 295 ? -12.665 14.066 6.829 1.00 93.06 295 GLU A C 1
ATOM 2256 O O . GLU A 1 295 ? -12.435 14.926 5.982 1.00 93.06 295 GLU A O 1
ATOM 2261 N N . VAL A 1 296 ? -12.968 12.807 6.503 1.00 88.38 296 VAL A N 1
ATOM 2262 C CA . VAL A 1 296 ? -12.993 12.310 5.113 1.00 88.38 296 VAL A CA 1
ATOM 2263 C C . VAL A 1 296 ? -14.353 12.545 4.461 1.00 88.38 296 VAL A C 1
ATOM 2265 O O . VAL A 1 296 ? -14.448 12.758 3.254 1.00 88.38 296 VAL A O 1
ATOM 2268 N N . SER A 1 297 ? -15.425 12.511 5.256 1.00 80.31 297 SER A N 1
ATOM 2269 C CA . SER A 1 297 ? -16.789 12.752 4.790 1.00 80.31 297 SER A CA 1
ATOM 2270 C C . SER A 1 297 ? -17.588 13.502 5.860 1.00 80.31 297 SER A C 1
ATOM 2272 O O . SER A 1 297 ? -17.958 12.894 6.871 1.00 80.31 297 SER A O 1
ATOM 2274 N N . PRO A 1 298 ? -17.901 14.796 5.647 1.00 78.88 298 PRO A N 1
ATOM 2275 C CA . PRO A 1 298 ? -18.543 15.634 6.661 1.00 78.88 298 PRO A CA 1
ATOM 2276 C C . PRO A 1 298 ? -19.959 15.174 7.022 1.00 78.88 298 PRO A C 1
ATOM 2278 O O . PRO A 1 298 ? -20.442 15.407 8.127 1.00 78.88 298 PRO A O 1
ATOM 2281 N N . TYR A 1 299 ? -20.640 14.482 6.107 1.00 82.94 299 TYR A N 1
ATOM 2282 C CA . TYR A 1 299 ? -21.986 13.965 6.356 1.00 82.94 299 TYR A CA 1
ATOM 2283 C C . TYR A 1 299 ? -21.975 12.630 7.103 1.00 82.94 299 TYR A C 1
ATOM 2285 O O . TYR A 1 299 ? -22.896 12.354 7.867 1.00 82.94 299 TYR A O 1
ATOM 2293 N N . ALA A 1 300 ? -20.938 11.812 6.898 1.00 83.31 300 ALA A N 1
ATOM 2294 C CA . ALA A 1 300 ? -20.817 10.503 7.533 1.00 83.31 300 ALA A CA 1
ATOM 2295 C C . ALA A 1 300 ? -20.104 10.557 8.894 1.00 83.31 300 ALA A C 1
ATOM 2297 O O . ALA A 1 300 ? -20.100 9.556 9.605 1.00 83.31 300 ALA A O 1
ATOM 2298 N 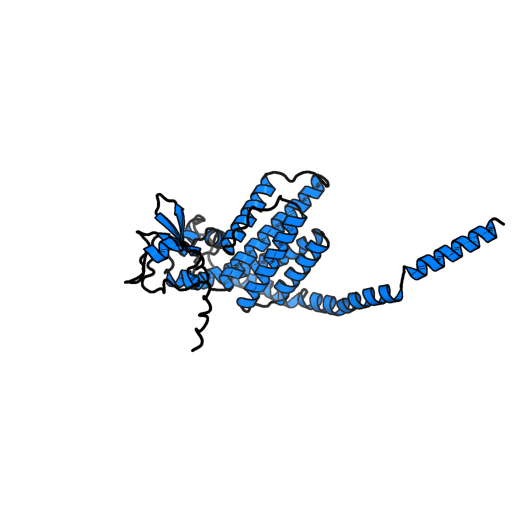N . ARG A 1 301 ? -19.501 11.704 9.259 1.00 92.88 301 ARG A N 1
ATOM 2299 C CA . ARG A 1 301 ? -18.669 11.867 10.466 1.00 92.88 301 ARG A CA 1
ATOM 2300 C C . ARG A 1 301 ? -17.605 10.773 10.583 1.00 92.88 301 ARG A C 1
ATOM 2302 O O . ARG A 1 301 ? -17.398 10.187 11.649 1.00 92.88 301 ARG A O 1
ATOM 2309 N N . VAL A 1 302 ? -16.977 10.476 9.446 1.00 93.75 302 VAL A N 1
ATOM 2310 C CA . VAL A 1 302 ? -15.873 9.523 9.340 1.00 93.75 302 VAL A CA 1
ATOM 2311 C C . VAL A 1 302 ? -14.572 10.305 9.318 1.00 93.75 302 VAL A C 1
ATOM 2313 O O . VAL A 1 302 ? -14.382 11.221 8.513 1.00 93.75 302 VAL A O 1
ATOM 2316 N N . TYR A 1 303 ? -13.677 9.912 10.209 1.00 94.19 303 TYR A N 1
ATOM 2317 C CA . TYR A 1 303 ? -12.428 10.586 10.497 1.00 94.19 303 TYR A CA 1
ATOM 2318 C C . TYR A 1 303 ? -11.258 9.630 10.272 1.00 94.19 303 TYR A C 1
ATOM 2320 O O . TYR A 1 303 ? -11.328 8.462 10.645 1.00 94.19 303 TYR A O 1
ATOM 2328 N N . VAL A 1 304 ? -10.155 10.127 9.720 1.00 93.06 304 VAL A N 1
ATOM 2329 C CA . VAL A 1 304 ? -8.873 9.417 9.649 1.00 93.06 304 VAL A CA 1
ATOM 2330 C C . VAL A 1 304 ? -7.953 9.960 10.727 1.00 93.06 304 VAL A C 1
ATOM 2332 O O . VAL A 1 304 ? -7.656 11.153 10.759 1.00 93.06 304 VAL A O 1
ATOM 2335 N N . LEU A 1 305 ? -7.484 9.090 11.619 1.00 91.94 305 LEU A N 1
ATOM 2336 C CA . LEU A 1 305 ? -6.645 9.502 12.740 1.00 91.94 305 LEU A CA 1
ATOM 2337 C C . LEU A 1 305 ? -5.265 9.974 12.248 1.00 91.94 305 LEU A C 1
ATOM 2339 O O . LEU A 1 305 ? -4.472 9.182 11.747 1.00 91.94 305 LEU A O 1
ATOM 2343 N N . GLY A 1 306 ? -4.941 11.255 12.397 1.00 87.25 306 GLY A N 1
ATOM 2344 C CA . GLY A 1 306 ? -3.656 11.811 11.975 1.00 87.25 306 GLY A CA 1
ATOM 2345 C C . GLY A 1 306 ? -2.506 11.439 12.914 1.00 87.25 306 GLY A C 1
ATOM 2346 O O . GLY A 1 306 ? -2.707 11.046 14.067 1.00 87.25 306 GLY A O 1
ATOM 2347 N N . ARG A 1 307 ? -1.261 11.609 12.441 1.00 76.44 307 ARG A N 1
ATOM 2348 C CA . ARG A 1 307 ? -0.095 11.548 13.335 1.00 76.44 307 ARG A CA 1
ATOM 2349 C C . ARG A 1 307 ? -0.224 12.657 14.366 1.00 76.44 307 ARG A C 1
ATOM 2351 O O . ARG A 1 307 ? -0.384 13.823 14.011 1.00 76.44 307 ARG A O 1
ATOM 2358 N N . ARG A 1 308 ? -0.082 12.305 15.645 1.00 68.12 308 ARG A N 1
ATOM 2359 C CA . ARG A 1 308 ? 0.023 13.309 16.704 1.00 68.12 308 ARG A CA 1
ATOM 2360 C C . ARG A 1 308 ? 1.160 14.269 16.325 1.00 68.12 308 ARG A C 1
ATOM 2362 O O . ARG A 1 308 ? 2.268 13.776 16.088 1.00 68.12 308 ARG A O 1
ATOM 2369 N N . PRO A 1 309 ? 0.931 15.595 16.269 1.00 59.59 309 PRO A N 1
ATOM 2370 C CA . PRO A 1 309 ? 2.041 16.524 16.162 1.00 59.59 309 PRO A CA 1
ATOM 2371 C C . PRO A 1 309 ? 2.945 16.210 17.348 1.00 59.59 309 PRO A C 1
ATOM 2373 O O . PRO A 1 309 ? 2.477 16.220 18.491 1.00 59.59 309 PRO A O 1
ATOM 2376 N N . GLN A 1 310 ? 4.193 15.808 17.080 1.00 56.22 310 GLN A N 1
ATOM 2377 C CA . GLN A 1 310 ? 5.195 15.672 18.129 1.00 56.22 310 GLN A CA 1
ATOM 2378 C C . GLN A 1 310 ? 5.232 17.038 18.788 1.00 56.22 310 GLN A C 1
ATOM 2380 O O . GLN A 1 310 ? 5.699 18.002 18.188 1.00 56.22 310 GLN A O 1
ATOM 2385 N N . GLY A 1 311 ? 4.587 17.148 19.952 1.00 52.72 311 GLY A N 1
ATOM 2386 C CA . GLY A 1 311 ? 4.494 18.408 20.655 1.00 52.72 311 GLY A CA 1
ATOM 2387 C C . GLY A 1 311 ? 5.921 18.873 20.816 1.00 52.72 311 GLY A C 1
ATOM 2388 O O . GLY A 1 311 ? 6.711 18.147 21.417 1.00 52.72 311 GLY A O 1
ATOM 2389 N N . ASN A 1 312 ? 6.254 20.012 20.204 1.00 44.00 312 ASN A N 1
ATOM 2390 C CA . ASN A 1 312 ? 7.528 20.670 20.414 1.00 44.00 312 ASN A CA 1
ATOM 2391 C C . ASN A 1 312 ? 7.686 20.739 21.924 1.00 44.00 312 ASN A C 1
ATOM 2393 O O . ASN A 1 312 ? 6.970 21.502 22.580 1.00 44.00 312 ASN A O 1
ATOM 2397 N N . ALA A 1 313 ? 8.534 19.868 22.472 1.00 45.97 313 ALA A N 1
ATOM 2398 C CA . ALA A 1 313 ? 8.889 19.889 23.867 1.00 45.97 313 ALA A CA 1
ATOM 2399 C C . ALA A 1 313 ? 9.533 21.254 24.044 1.00 45.97 313 ALA A C 1
ATOM 2401 O O . ALA A 1 313 ? 10.683 21.465 23.665 1.00 45.97 313 ALA A O 1
ATOM 2402 N N . ARG A 1 314 ? 8.736 22.231 24.488 1.00 48.06 314 ARG A N 1
ATOM 2403 C CA . ARG A 1 314 ? 9.243 23.531 24.881 1.00 48.06 314 ARG A CA 1
ATOM 2404 C C . ARG A 1 314 ? 10.259 23.203 25.951 1.00 48.06 314 ARG A C 1
ATOM 2406 O O . ARG A 1 314 ? 9.877 22.767 27.035 1.00 48.06 314 ARG A O 1
ATOM 2413 N N . ALA A 1 315 ? 11.532 23.346 25.592 1.00 47.38 315 ALA A N 1
ATOM 2414 C CA . ALA A 1 315 ? 12.619 23.394 26.535 1.00 47.38 315 ALA A CA 1
ATOM 2415 C C . ALA A 1 315 ? 12.169 24.379 27.608 1.00 47.38 315 ALA A C 1
ATOM 2417 O O . ALA A 1 315 ? 12.014 25.572 27.346 1.00 47.38 315 ALA A O 1
ATOM 2418 N N . SER A 1 316 ? 11.842 23.853 28.784 1.00 46.00 316 SER A N 1
ATOM 2419 C CA . SER A 1 316 ? 11.692 24.658 29.975 1.00 46.00 316 SER A CA 1
ATOM 2420 C C . SER A 1 316 ? 13.070 25.255 30.209 1.00 46.00 316 SER A C 1
ATOM 2422 O O . SER A 1 316 ? 13.944 24.612 30.789 1.00 46.00 316 SER A O 1
ATOM 2424 N N . THR A 1 317 ? 13.300 26.447 29.665 1.00 52.78 317 THR A N 1
ATOM 2425 C CA . THR A 1 317 ? 14.388 27.316 30.085 1.00 52.78 317 THR A CA 1
ATOM 2426 C C . THR A 1 317 ? 14.213 27.489 31.579 1.00 52.78 317 THR A C 1
ATOM 2428 O O . THR A 1 317 ? 13.296 28.177 32.031 1.00 52.78 317 THR A O 1
ATOM 2431 N N . GLY A 1 318 ? 15.044 26.765 32.328 1.00 57.94 318 GLY A N 1
ATOM 2432 C CA . GLY A 1 318 ? 15.186 26.939 33.756 1.00 57.94 318 GLY A CA 1
ATOM 2433 C C . GLY A 1 318 ? 15.477 28.407 34.011 1.00 57.94 318 GLY A C 1
ATOM 2434 O O . GLY A 1 318 ? 16.452 28.958 33.502 1.00 57.94 318 GLY A O 1
ATOM 2435 N N . VAL A 1 319 ? 14.581 29.038 34.757 1.00 56.38 319 VAL A N 1
ATOM 2436 C CA . VAL A 1 319 ? 14.836 30.326 35.381 1.00 56.38 319 VAL A CA 1
ATOM 2437 C C . VAL A 1 319 ? 15.921 30.063 36.419 1.00 56.38 319 VAL A C 1
ATOM 2439 O O . VAL A 1 319 ? 15.688 29.354 37.397 1.00 56.38 319 VAL A O 1
ATOM 2442 N N . GLY A 1 320 ? 17.129 30.547 36.131 1.00 61.00 320 GLY A N 1
ATOM 2443 C CA . GLY A 1 320 ? 18.213 30.608 37.100 1.00 61.00 320 GLY A CA 1
ATOM 2444 C C . GLY A 1 320 ? 17.809 31.497 38.274 1.00 61.00 320 GLY A C 1
ATOM 2445 O O . GLY A 1 320 ? 17.187 32.540 38.071 1.00 61.00 320 GLY A O 1
ATOM 2446 N N . VAL A 1 321 ? 18.131 31.001 39.467 1.00 59.53 321 VAL A N 1
ATOM 2447 C CA . VAL A 1 321 ? 17.971 31.629 40.788 1.00 59.53 321 VAL A CA 1
ATOM 2448 C C . VAL A 1 321 ? 18.788 32.912 40.891 1.00 59.53 321 VAL A C 1
ATOM 2450 O O . VAL A 1 321 ? 19.932 32.906 40.381 1.00 59.53 321 VAL A O 1
#

Radius of gyration: 27.47 Å; Cα contacts (8 Å, |Δi|>4): 315; chains: 1; bounding box: 80×67×86 Å

Sequence (321 aa):
MADEWLSREHGEFRLGLARFLDPDAGLSEVRAQAGGHEDVVRGLGLVLDVEGGLASILHAEDEADSGDLADREWMPEADVAEALRALPARQRLAARKDPAIAACVSGELLVRALELLDDLVREEKRLGAGEAFPAPYARRFADLARDYARARRFALAEPPALTLPAALNLAAVFARTFEHDLGEARRPRDDAHALTDTLDAAARARDPERVRAYDLVARPLADSLVRDAGRRLHLPTTDGLVAALLDGTLDDFTDADLTGVNPNDPGLNGIQWSETGTRWPPGTDIEALRNRSEEVSPYARVYVLG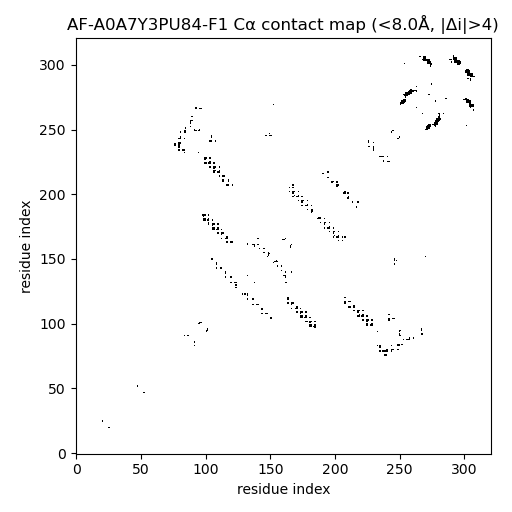RRPQGNARASTGVGV

Nearest PDB structures (foldseek):
  9brz-assembly1_h  TM=2.737E-01  e=8.263E-01  Mus musculus
  9brq-assembly1_m  TM=2.330E-01  e=9.613E-01  Mus musculus
  6wlw-assembly1_5  TM=2.632E-01  e=3.066E+00  Homo sapiens
  6wm3-assembly1_3  TM=2.207E-01  e=1.761E+00  Homo sapiens
  7u8q-assembly1_j  TM=2.440E-01  e=2.772E+00  Sus scrofa

Solvent-accessible surface area (backbone atoms only — not comparable to full-atom values): 18065 Å² total; per-residue (Å²): 110,74,66,61,51,52,56,47,54,53,48,53,51,52,57,52,47,58,72,73,51,53,64,64,61,52,50,48,52,50,48,63,57,52,63,43,51,64,55,48,51,51,48,45,52,64,75,55,38,56,67,62,54,48,51,54,54,61,54,56,58,73,73,66,77,81,69,90,73,89,74,74,72,84,73,62,72,67,51,44,40,50,54,53,54,70,42,56,52,68,57,34,57,49,47,75,69,33,35,48,46,51,20,23,48,31,27,47,54,26,40,54,33,50,53,52,43,53,52,50,52,56,47,40,72,71,71,40,91,86,65,81,76,59,69,71,56,50,49,52,51,45,49,52,50,48,42,49,24,54,72,68,70,42,85,68,94,64,76,74,80,84,41,73,71,53,42,35,47,49,29,27,53,28,29,50,50,22,32,52,27,32,51,70,49,70,48,86,50,66,67,38,48,54,50,24,56,48,34,46,48,25,44,74,67,69,39,67,75,73,52,60,70,44,54,73,53,42,43,62,52,20,56,51,28,41,51,50,38,22,60,78,69,70,46,96,61,51,70,51,40,62,58,28,52,55,73,35,35,69,30,58,31,38,72,32,69,36,53,93,49,69,93,80,45,75,86,50,47,61,27,33,34,21,81,87,44,30,38,64,28,91,88,63,60,60,65,68,50,52,77,41,28,47,75,78,36,87,88,72,49,31,29,32,30,42,74,73,74,78,71,76,77,72,75,77,76,75,80,79,130

Secondary structure (DSSP, 8-state):
-HHHHHHHHHHHHHHHHHHH--HHHHHHHHHHHHTHHHHHHHHHHHHT-HHHHHHHHHHHHHTSSSS--TT-----THHHHHHHHHS-HHHHHHHHH-HHHHHHHHHHHHHHHHHHHHHHHHHHHHH-TTPPPPHHHHHHHHHHHHHHHHHHT---SSPPP--HHHHHHHHHHHHHHHHHHHHHTT---HHHHHHHHHHHHHHHHT-SHHHHHHHHHHHHHHHHHHHHHHHHTT-S--TTHHHHHHTTGGGB-TT-B-TTS-TT-GGGTT-EEETTT-BPPTT--HHHHHTTEEEEETTTTEEEEPPPP------------